Protein AF-V6KEU8-F1 (afdb_monomer_lite)

Radius of gyration: 18.29 Å; chains: 1; bounding box: 47×38×47 Å

Secondary structure (DSSP, 8-state):
--PPP-S-PPTT-EEPP--GGG-TTTS-TTEEEEEEE-SSEEEEEEEETT-TT--EEEEEEEGGGEEEEEE-TTSTTS--EEEEETTSEEEEE--S-TTTSHHHHHHHHS--EE--GGGS-HHHHHHHHHHHHH-TTB-TTSPPEEEE-TTS-EEEE--BSPPPBTTTB----EEEE-TTSSBPPP-GGG-

Foldseek 3Di:
DDFDPPPDDDPPAAEDTAHPCLPPVPNDPQKDWDWDDDLFKIWIWMDRHPDPPPIDGRDMDTLQQWPFKDQPCPPPLSAKIWTAGPVRHIYIDGDPHNPQCSVVCLCNGDNWAWQDPVNDDPLQNVLLVVVVVVPPQFDPVDDWTWTQFPVRKIKTWTHGPDDADRVRGDDTDIAIAGNRRHHDDDDPRRD

Structure (mmCIF, N/CA/C/O backbone):
data_AF-V6KEU8-F1
#
_entry.id   AF-V6KEU8-F1
#
loop_
_atom_site.group_PDB
_atom_site.id
_atom_site.type_symbol
_atom_site.label_atom_id
_atom_site.label_alt_id
_atom_site.label_comp_id
_atom_site.label_asym_id
_atom_site.label_entity_id
_atom_site.label_seq_id
_atom_site.pdbx_PDB_ins_code
_atom_site.Cartn_x
_atom_site.Cartn_y
_atom_site.Cartn_z
_atom_site.occupancy
_atom_site.B_iso_or_equiv
_atom_site.auth_seq_id
_atom_site.auth_comp_id
_atom_site.auth_asym_id
_atom_site.auth_atom_id
_atom_site.pdbx_PDB_model_num
ATOM 1 N N . MET A 1 1 ? 18.886 -9.332 -21.322 1.00 43.66 1 MET A N 1
ATOM 2 C CA . MET A 1 1 ? 18.554 -10.041 -20.071 1.00 43.66 1 MET A CA 1
ATOM 3 C C . MET A 1 1 ? 19.690 -9.737 -19.110 1.00 43.66 1 MET A C 1
ATOM 5 O O . MET A 1 1 ? 20.733 -10.368 -19.185 1.00 43.66 1 MET A O 1
ATOM 9 N N . THR A 1 2 ? 19.557 -8.661 -18.344 1.00 41.16 2 THR A N 1
ATOM 10 C CA . THR A 1 2 ? 20.616 -8.158 -17.456 1.00 41.16 2 THR A CA 1
ATOM 11 C C . THR A 1 2 ? 19.923 -7.621 -16.216 1.00 41.16 2 THR A C 1
ATOM 13 O O . THR A 1 2 ? 19.707 -6.423 -16.057 1.00 41.16 2 THR A O 1
ATOM 16 N N . ASP A 1 3 ? 19.470 -8.558 -15.392 1.00 45.12 3 ASP A N 1
ATOM 17 C CA . ASP A 1 3 ? 18.874 -8.263 -14.098 1.00 45.12 3 ASP A CA 1
ATOM 18 C C . ASP A 1 3 ? 19.944 -7.776 -13.115 1.00 45.12 3 ASP A C 1
ATOM 20 O O . ASP A 1 3 ? 21.137 -8.062 -13.255 1.00 45.12 3 ASP A O 1
ATOM 24 N N . PHE A 1 4 ? 19.504 -7.002 -12.125 1.00 42.28 4 PHE A N 1
ATOM 25 C CA . PHE A 1 4 ? 20.348 -6.372 -11.116 1.00 42.28 4 PHE A CA 1
ATOM 26 C C . PHE A 1 4 ? 21.233 -7.409 -10.395 1.00 42.28 4 PHE A C 1
ATOM 28 O O . PHE A 1 4 ? 20.683 -8.328 -9.783 1.00 42.28 4 PHE A O 1
ATOM 35 N N . PRO A 1 5 ? 22.576 -7.301 -10.398 1.00 43.56 5 PRO A N 1
ATOM 36 C CA . PRO A 1 5 ? 23.389 -8.173 -9.569 1.00 43.56 5 PRO A CA 1
ATOM 37 C C . PRO A 1 5 ? 23.122 -7.822 -8.106 1.00 43.56 5 PRO A C 1
ATOM 39 O O . PRO A 1 5 ? 23.369 -6.702 -7.653 1.00 43.56 5 PRO A O 1
ATOM 42 N N . VAL A 1 6 ? 22.606 -8.789 -7.352 1.00 49.50 6 VAL A N 1
ATOM 43 C CA . VAL A 1 6 ? 22.598 -8.719 -5.894 1.00 49.50 6 VAL A CA 1
ATOM 44 C C . VAL A 1 6 ? 24.060 -8.634 -5.460 1.00 49.50 6 VAL A C 1
ATOM 46 O O . VAL A 1 6 ? 24.779 -9.625 -5.508 1.00 49.50 6 VAL A O 1
ATOM 49 N N . LEU A 1 7 ? 24.514 -7.450 -5.047 1.00 47.31 7 LEU A N 1
ATOM 50 C CA . LEU A 1 7 ? 25.928 -7.241 -4.720 1.00 47.31 7 LEU A CA 1
ATOM 51 C C . LEU A 1 7 ? 26.383 -7.962 -3.441 1.00 47.31 7 LEU A C 1
ATOM 53 O O . LEU A 1 7 ? 27.580 -8.134 -3.256 1.00 47.31 7 LEU A O 1
ATOM 57 N N . TRP A 1 8 ? 25.467 -8.426 -2.583 1.00 51.06 8 TRP A N 1
ATOM 58 C CA . TRP A 1 8 ? 25.786 -9.400 -1.532 1.00 51.06 8 TRP A CA 1
ATOM 59 C C . TRP A 1 8 ? 24.504 -9.967 -0.907 1.00 51.06 8 TRP A C 1
ATOM 61 O O . TRP A 1 8 ? 23.752 -9.243 -0.249 1.00 51.06 8 TRP A O 1
ATOM 71 N N . ALA A 1 9 ? 24.252 -11.266 -1.077 1.00 56.56 9 ALA A N 1
ATOM 72 C CA . ALA A 1 9 ? 23.367 -11.999 -0.176 1.00 56.56 9 ALA A CA 1
ATOM 73 C C . ALA A 1 9 ? 24.196 -12.471 1.025 1.00 56.56 9 ALA A C 1
ATOM 75 O O . ALA A 1 9 ? 25.325 -12.930 0.853 1.00 56.56 9 ALA A O 1
ATOM 76 N N . ALA A 1 10 ? 23.673 -12.349 2.247 1.00 57.53 10 ALA A N 1
ATOM 77 C CA . ALA A 1 10 ? 24.322 -12.987 3.391 1.00 57.53 10 ALA A CA 1
ATOM 78 C C . ALA A 1 10 ? 24.378 -14.508 3.155 1.00 57.53 10 ALA A C 1
ATOM 80 O O . ALA A 1 10 ? 23.483 -15.057 2.504 1.00 57.53 10 ALA A O 1
ATOM 81 N N . SER A 1 11 ? 25.413 -15.178 3.672 1.00 63.16 11 SER A N 1
ATOM 82 C CA . SER A 1 11 ? 25.559 -16.634 3.530 1.00 63.16 11 SER A CA 1
ATOM 83 C C . SER A 1 11 ? 24.279 -17.353 3.974 1.00 63.16 11 SER A C 1
ATOM 85 O O . SER A 1 11 ? 23.719 -17.026 5.019 1.00 63.16 11 SER A O 1
ATOM 87 N N . GLY A 1 12 ? 23.792 -18.289 3.154 1.00 66.62 12 GLY A N 1
ATOM 88 C CA . GLY A 1 12 ? 22.547 -19.024 3.405 1.00 66.62 12 GLY A CA 1
ATOM 89 C C . GLY A 1 12 ? 21.250 -18.257 3.112 1.00 66.62 12 GLY A C 1
ATOM 90 O O . GLY A 1 12 ? 20.179 -18.762 3.432 1.00 66.62 12 GLY A O 1
ATOM 91 N N . THR A 1 13 ? 21.307 -17.065 2.506 1.00 71.00 13 THR A N 1
ATOM 92 C CA . THR A 1 13 ? 20.105 -16.309 2.105 1.00 71.00 13 THR A CA 1
ATOM 93 C C . THR A 1 13 ? 19.951 -16.243 0.587 1.00 71.00 13 THR A C 1
ATOM 95 O O . THR A 1 13 ? 20.940 -16.152 -0.138 1.00 71.00 13 THR A O 1
ATOM 98 N N . LEU A 1 14 ? 18.705 -16.257 0.103 1.00 81.31 14 LEU A N 1
ATOM 99 C CA . LEU A 1 14 ? 18.384 -16.126 -1.318 1.00 81.31 14 LEU A CA 1
ATOM 100 C C . LEU A 1 14 ? 17.918 -14.699 -1.611 1.00 81.31 14 LEU A C 1
ATOM 102 O O . LEU A 1 14 ? 16.867 -14.272 -1.141 1.00 81.31 14 LEU A O 1
ATOM 106 N N . ALA A 1 15 ? 18.686 -13.948 -2.388 1.00 80.56 15 ALA A N 1
ATOM 107 C CA . ALA A 1 15 ? 18.274 -12.621 -2.820 1.00 80.56 15 ALA A CA 1
ATOM 108 C C . ALA A 1 15 ? 17.648 -12.687 -4.218 1.00 80.56 15 ALA A C 1
ATOM 110 O O . ALA A 1 15 ? 18.242 -13.245 -5.14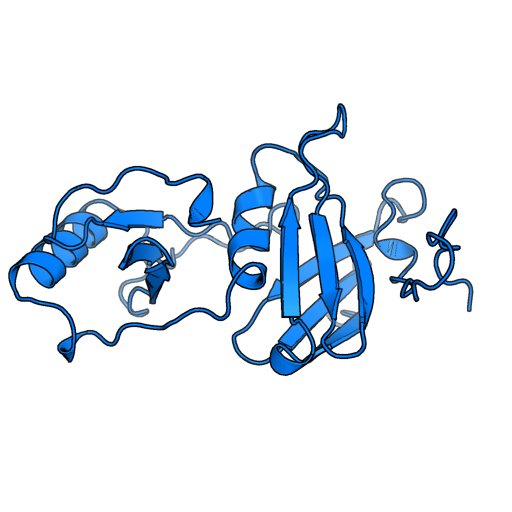0 1.00 80.56 15 ALA A O 1
ATOM 111 N N . ARG A 1 16 ? 16.455 -12.109 -4.375 1.00 83.38 16 ARG A N 1
ATOM 112 C CA . ARG A 1 16 ? 15.789 -11.961 -5.669 1.00 83.38 16 ARG A CA 1
ATOM 113 C C . ARG A 1 16 ? 16.315 -10.731 -6.389 1.00 83.38 16 ARG A C 1
ATOM 115 O O . ARG A 1 16 ? 16.491 -9.671 -5.782 1.00 83.38 16 ARG A O 1
ATOM 122 N N . THR A 1 17 ? 16.502 -10.869 -7.692 1.00 74.88 17 THR A N 1
ATOM 123 C CA . THR A 1 17 ? 16.741 -9.732 -8.570 1.00 74.88 17 THR A CA 1
ATOM 124 C C . THR A 1 17 ? 15.444 -8.954 -8.785 1.00 74.88 17 THR A C 1
ATOM 126 O O . THR A 1 17 ? 14.338 -9.497 -8.719 1.00 74.88 17 THR A O 1
ATOM 129 N N . LEU A 1 18 ? 15.586 -7.651 -9.004 1.00 83.62 18 LEU A N 1
ATOM 130 C CA . LEU A 1 18 ? 14.512 -6.774 -9.454 1.00 83.62 18 LEU A CA 1
ATOM 131 C C . LEU A 1 18 ? 14.884 -6.201 -10.831 1.00 83.62 18 LEU A C 1
ATOM 133 O O . LEU A 1 18 ? 16.072 -6.214 -11.182 1.00 83.62 18 LEU A O 1
ATOM 137 N N . PRO A 1 19 ? 13.906 -5.699 -11.609 1.00 85.88 19 PRO A N 1
ATOM 138 C CA . PRO A 1 19 ? 14.174 -5.097 -12.911 1.00 85.88 19 PRO A CA 1
ATOM 139 C C . PRO A 1 19 ? 15.185 -3.963 -12.791 1.00 85.88 19 PRO A C 1
ATOM 141 O O . PRO A 1 19 ? 15.043 -3.095 -11.934 1.00 85.88 19 PRO A O 1
ATOM 144 N N . TRP A 1 20 ? 16.196 -3.943 -13.656 1.00 84.25 20 TRP A N 1
ATOM 145 C CA . TRP A 1 20 ? 17.262 -2.939 -13.607 1.00 84.25 20 TRP A CA 1
ATOM 146 C C . TRP A 1 20 ? 16.747 -1.506 -13.814 1.00 84.25 20 TRP A C 1
ATOM 148 O O . TRP A 1 20 ? 17.396 -0.565 -13.369 1.00 84.25 20 TRP A O 1
ATOM 158 N N . GLN A 1 21 ? 15.582 -1.337 -14.447 1.00 86.44 21 GLN A N 1
ATOM 159 C CA . GLN A 1 21 ? 14.955 -0.041 -14.711 1.00 86.44 21 GLN A CA 1
ATOM 160 C C . GLN A 1 21 ? 14.567 0.720 -13.436 1.00 86.44 21 GLN A C 1
ATOM 162 O O . GLN A 1 21 ? 14.362 1.925 -13.502 1.00 86.44 21 GLN A O 1
ATOM 167 N N . ILE A 1 22 ? 14.466 0.055 -12.278 1.00 81.44 22 ILE A N 1
ATOM 168 C CA . ILE A 1 22 ? 14.168 0.746 -11.011 1.00 81.44 22 ILE A CA 1
ATOM 169 C C . ILE A 1 22 ? 15.390 1.459 -10.420 1.00 81.44 22 ILE A C 1
ATOM 171 O O . ILE A 1 22 ? 15.246 2.204 -9.454 1.00 81.44 22 ILE A O 1
ATOM 175 N N . ASP A 1 23 ? 16.593 1.189 -10.938 1.00 79.00 23 ASP A N 1
ATOM 176 C CA . ASP A 1 23 ? 17.824 1.850 -10.512 1.00 79.00 23 ASP A CA 1
ATOM 177 C C . ASP A 1 23 ? 17.895 3.247 -11.143 1.00 79.00 23 ASP A C 1
ATOM 179 O O . ASP A 1 23 ? 18.061 3.343 -12.364 1.00 79.00 23 ASP A O 1
ATOM 183 N N . PRO A 1 24 ? 17.835 4.336 -10.351 1.00 73.06 24 PRO A N 1
ATOM 184 C CA . PRO A 1 24 ? 17.884 5.694 -10.888 1.00 73.06 24 PRO A CA 1
ATOM 185 C C . PRO A 1 24 ? 19.155 5.992 -11.691 1.00 73.06 24 PRO A C 1
ATOM 187 O O . PRO A 1 24 ? 19.137 6.873 -12.539 1.00 73.06 24 PRO A O 1
ATOM 190 N N . SER A 1 25 ? 20.257 5.273 -11.444 1.00 77.44 25 SER A N 1
ATOM 191 C CA . SER A 1 25 ? 21.510 5.451 -12.189 1.00 77.44 25 SER A CA 1
ATOM 192 C C . SER A 1 25 ? 21.516 4.769 -13.561 1.00 77.44 25 SER A C 1
ATOM 194 O O . SER A 1 25 ? 22.412 5.021 -14.366 1.00 77.44 25 SER A O 1
ATOM 196 N N . ARG A 1 26 ? 20.537 3.896 -13.830 1.00 79.62 26 ARG A N 1
ATOM 197 C CA . ARG A 1 26 ? 20.412 3.130 -15.081 1.00 79.62 26 ARG A CA 1
ATOM 198 C C . ARG A 1 26 ? 19.125 3.429 -15.838 1.00 79.62 26 ARG A C 1
ATOM 200 O O . ARG A 1 26 ? 19.068 3.151 -17.031 1.00 79.62 26 ARG A O 1
ATOM 207 N N . CYS A 1 27 ? 18.102 3.942 -15.159 1.00 80.69 27 CYS A N 1
ATOM 208 C CA . CYS A 1 27 ? 16.834 4.314 -15.767 1.00 80.69 27 CYS A CA 1
ATOM 209 C C . CYS A 1 27 ? 17.059 5.414 -16.823 1.00 80.69 27 CYS A C 1
ATOM 211 O O . CYS A 1 27 ? 17.637 6.449 -16.485 1.00 80.69 27 CYS A O 1
ATOM 213 N N . PRO A 1 28 ? 16.638 5.214 -18.087 1.00 82.75 28 PRO A N 1
ATOM 214 C CA . PRO A 1 28 ? 16.701 6.262 -19.105 1.00 82.75 28 PRO A CA 1
ATOM 215 C C . PRO A 1 28 ? 15.927 7.516 -18.679 1.00 82.75 28 PRO A C 1
ATOM 217 O O . PRO A 1 28 ? 14.926 7.406 -17.974 1.00 82.75 28 PRO A O 1
ATOM 220 N N . GLU A 1 29 ? 16.351 8.697 -19.142 1.00 80.56 29 GLU A N 1
ATOM 221 C CA . GLU A 1 29 ? 15.713 9.978 -18.782 1.00 80.56 29 GLU A CA 1
ATOM 222 C C . GLU A 1 29 ? 14.225 10.042 -19.159 1.00 80.56 29 GLU A C 1
ATOM 224 O O . GLU A 1 29 ? 13.434 10.636 -18.436 1.00 80.56 29 GLU A O 1
ATOM 229 N N . ASN A 1 30 ? 13.840 9.401 -20.265 1.00 82.06 30 ASN A N 1
ATOM 230 C CA . ASN A 1 30 ? 12.466 9.319 -20.764 1.00 82.06 30 ASN A CA 1
ATOM 231 C C . ASN A 1 30 ? 11.754 8.030 -20.322 1.00 82.06 30 ASN A C 1
ATOM 233 O O . ASN A 1 30 ? 10.931 7.478 -21.053 1.00 82.06 30 ASN A O 1
ATOM 237 N N . TYR A 1 31 ? 12.125 7.481 -19.170 1.00 83.19 31 TYR A N 1
ATOM 238 C CA . TYR A 1 31 ? 11.534 6.264 -18.641 1.00 83.19 31 TYR A CA 1
ATOM 239 C C . TYR A 1 31 ? 11.223 6.446 -17.164 1.00 83.19 31 TYR A C 1
ATOM 241 O O . TYR A 1 31 ? 12.055 6.905 -16.383 1.00 83.19 31 TYR A O 1
ATOM 249 N N . ARG A 1 32 ? 10.029 6.030 -16.757 1.00 81.50 32 ARG A N 1
ATOM 250 C CA . ARG A 1 32 ? 9.612 6.041 -15.353 1.00 81.50 32 ARG A CA 1
ATOM 251 C C . ARG A 1 32 ? 9.119 4.668 -14.939 1.00 81.50 32 ARG A C 1
ATOM 253 O O . ARG A 1 32 ? 8.565 3.922 -15.741 1.00 81.50 32 ARG A O 1
ATOM 260 N N . THR A 1 33 ? 9.274 4.341 -13.662 1.00 83.44 33 THR A N 1
ATOM 261 C CA . THR A 1 33 ? 8.738 3.103 -13.084 1.00 83.44 33 THR A CA 1
ATOM 262 C C . THR A 1 33 ? 7.779 3.409 -11.949 1.00 83.44 33 THR A C 1
ATOM 264 O O . THR A 1 33 ? 8.109 4.225 -11.088 1.00 83.44 33 THR A O 1
ATOM 267 N N . HIS A 1 34 ? 6.640 2.720 -11.883 1.00 82.19 34 HIS A N 1
ATOM 268 C CA . HIS A 1 34 ? 5.742 2.766 -10.723 1.00 82.19 34 HIS A CA 1
ATOM 269 C C . HIS A 1 34 ? 5.706 1.427 -10.012 1.00 82.19 34 HIS A C 1
ATOM 271 O O . HIS A 1 34 ? 5.838 0.372 -10.626 1.00 82.19 34 HIS A O 1
ATOM 277 N N . ILE A 1 35 ? 5.460 1.484 -8.705 1.00 83.44 35 ILE A N 1
ATOM 278 C CA . ILE A 1 35 ? 5.054 0.326 -7.919 1.00 83.44 35 ILE A CA 1
ATOM 279 C C . ILE A 1 35 ? 3.564 0.446 -7.605 1.00 83.44 35 ILE A C 1
ATOM 281 O O . ILE A 1 35 ? 3.103 1.450 -7.064 1.00 83.44 35 ILE A O 1
ATOM 285 N N . ILE A 1 36 ? 2.809 -0.591 -7.948 1.00 84.75 36 ILE A N 1
ATOM 286 C CA . ILE A 1 36 ? 1.376 -0.700 -7.701 1.00 84.75 36 ILE A CA 1
ATOM 287 C C . ILE A 1 36 ? 1.177 -1.824 -6.695 1.00 84.75 36 ILE A C 1
ATOM 289 O O . ILE A 1 36 ? 1.579 -2.965 -6.926 1.00 84.75 36 ILE A O 1
ATOM 293 N N . ILE A 1 37 ? 0.555 -1.498 -5.566 1.00 84.25 37 ILE A N 1
ATOM 294 C CA . ILE A 1 37 ? 0.300 -2.442 -4.481 1.00 84.25 37 ILE A CA 1
ATOM 295 C C . ILE A 1 37 ? -1.204 -2.622 -4.350 1.00 84.25 37 ILE A C 1
ATOM 297 O O . ILE A 1 37 ? -1.943 -1.657 -4.172 1.00 84.25 37 ILE A O 1
ATOM 301 N N . THR A 1 38 ? -1.639 -3.873 -4.423 1.00 83.19 38 THR A N 1
ATOM 302 C CA . THR A 1 38 ? -3.035 -4.278 -4.244 1.00 83.19 38 THR A CA 1
ATOM 303 C C . THR A 1 38 ? -3.137 -5.321 -3.134 1.00 83.19 38 THR A C 1
ATOM 305 O O . THR A 1 38 ? -2.130 -5.831 -2.637 1.00 83.19 38 THR A O 1
ATOM 308 N N . ASP A 1 39 ? -4.363 -5.673 -2.766 1.00 78.19 39 ASP A N 1
ATOM 309 C CA . ASP A 1 39 ? -4.673 -6.804 -1.890 1.00 78.19 39 ASP A CA 1
ATOM 310 C C . ASP A 1 39 ? -4.224 -8.156 -2.479 1.00 78.19 39 ASP A C 1
ATOM 312 O O . ASP A 1 39 ? -3.961 -9.097 -1.732 1.00 78.19 39 ASP A O 1
ATOM 316 N N . ARG A 1 40 ? -4.088 -8.256 -3.809 1.00 85.06 40 ARG A N 1
ATOM 317 C CA . ARG A 1 40 ? -3.762 -9.512 -4.510 1.00 85.06 40 ARG A CA 1
ATOM 318 C C . ARG A 1 40 ? -2.313 -9.639 -4.942 1.00 85.06 40 ARG A C 1
ATOM 320 O O . ARG A 1 40 ? -1.786 -10.749 -4.966 1.00 85.06 40 ARG A O 1
ATOM 327 N N . ARG A 1 41 ? -1.674 -8.534 -5.321 1.00 89.56 41 ARG A N 1
ATOM 328 C CA . ARG A 1 41 ? -0.336 -8.528 -5.930 1.00 89.56 41 ARG A CA 1
ATOM 329 C C . ARG A 1 41 ? 0.384 -7.193 -5.811 1.00 89.56 41 ARG A C 1
ATOM 331 O O . ARG A 1 41 ? -0.240 -6.145 -5.627 1.00 89.56 41 ARG A O 1
ATOM 338 N N . VAL A 1 42 ? 1.697 -7.261 -5.980 1.00 88.94 42 VAL A N 1
ATOM 339 C CA . VAL A 1 42 ? 2.595 -6.125 -6.176 1.00 88.94 42 VAL A CA 1
ATOM 340 C C . VAL A 1 42 ? 3.111 -6.180 -7.600 1.00 88.94 42 VAL A C 1
ATOM 342 O O . VAL A 1 42 ? 3.605 -7.220 -8.029 1.00 88.94 42 VAL A O 1
ATOM 345 N N . VAL A 1 43 ? 2.992 -5.068 -8.315 1.00 89.81 43 VAL A N 1
ATOM 346 C CA . VAL A 1 43 ? 3.406 -4.947 -9.713 1.00 89.81 43 VAL A CA 1
ATOM 347 C C . VAL A 1 43 ? 4.358 -3.768 -9.834 1.00 89.81 43 VAL A C 1
ATOM 349 O O . VAL A 1 43 ? 4.071 -2.691 -9.316 1.00 89.81 43 VAL A O 1
ATOM 352 N N . ILE A 1 44 ? 5.481 -3.968 -10.515 1.00 88.38 44 ILE A N 1
ATOM 353 C CA . ILE A 1 44 ? 6.348 -2.885 -10.970 1.00 88.38 44 ILE A CA 1
ATOM 354 C C . ILE A 1 44 ? 6.088 -2.708 -12.459 1.00 88.38 44 ILE A C 1
ATOM 356 O O . ILE A 1 44 ? 6.295 -3.639 -13.243 1.00 88.38 44 ILE A O 1
ATOM 360 N N . THR A 1 45 ? 5.629 -1.522 -12.837 1.00 88.19 45 THR A N 1
ATOM 361 C CA . THR A 1 45 ? 5.397 -1.152 -14.232 1.00 88.19 45 THR A CA 1
ATOM 362 C C . THR A 1 45 ? 6.434 -0.145 -14.689 1.00 88.19 45 THR A C 1
ATOM 364 O O . THR A 1 45 ? 6.888 0.688 -13.906 1.00 88.19 45 THR A O 1
ATOM 367 N N . GLY A 1 46 ? 6.811 -0.227 -15.957 1.00 88.44 46 GLY A N 1
ATOM 368 C CA . GLY A 1 46 ? 7.654 0.745 -16.627 1.00 88.44 46 GLY A CA 1
ATOM 369 C C . GLY A 1 46 ? 6.877 1.468 -17.716 1.00 88.44 46 GLY A C 1
ATOM 370 O O . GLY A 1 46 ? 6.125 0.838 -18.460 1.00 88.44 46 GLY A O 1
ATOM 371 N N . PHE A 1 47 ? 7.072 2.777 -17.793 1.00 84.00 47 PHE A N 1
ATOM 372 C CA . PHE A 1 47 ? 6.452 3.658 -18.767 1.00 84.00 47 PHE A CA 1
ATOM 373 C C . PHE A 1 47 ? 7.580 4.345 -19.538 1.00 84.00 47 PHE A C 1
ATOM 375 O O . PHE A 1 47 ? 8.282 5.178 -18.957 1.00 84.00 47 PHE A O 1
ATOM 382 N N . PRO A 1 48 ? 7.795 4.001 -20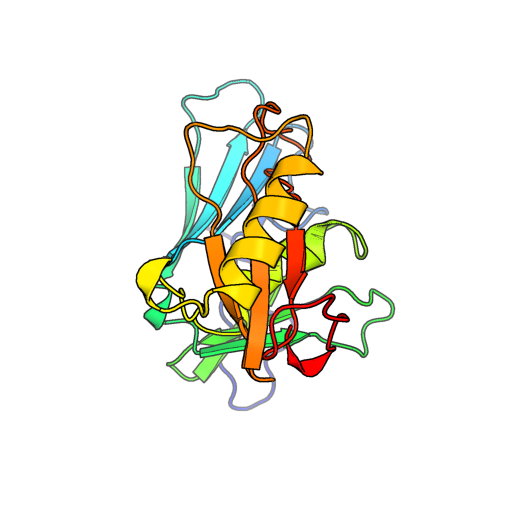.814 1.00 79.56 48 PRO A N 1
ATOM 383 C CA . PRO A 1 48 ? 8.537 4.881 -21.699 1.00 79.56 48 PRO A CA 1
ATOM 384 C C . PRO A 1 48 ? 7.676 6.130 -21.930 1.00 79.56 48 PRO A C 1
ATOM 386 O O . PRO A 1 48 ? 6.545 6.029 -22.412 1.00 79.56 48 PRO A O 1
ATOM 389 N N . ASP A 1 49 ? 8.171 7.300 -21.540 1.00 67.62 49 ASP A N 1
ATOM 390 C CA . ASP A 1 49 ? 7.508 8.559 -21.862 1.00 67.62 49 ASP A CA 1
ATOM 391 C C . ASP A 1 49 ? 7.435 8.690 -23.402 1.00 67.62 49 ASP A C 1
ATOM 393 O O . ASP A 1 49 ? 8.388 8.333 -24.095 1.00 67.62 49 ASP A O 1
ATOM 397 N N . ASP A 1 50 ? 6.267 9.126 -23.903 1.00 62.50 50 ASP A N 1
ATOM 398 C CA . ASP A 1 50 ? 5.814 9.259 -25.311 1.00 62.50 50 ASP A CA 1
ATOM 399 C C . ASP A 1 50 ? 4.859 8.179 -25.872 1.00 62.50 50 ASP A C 1
ATOM 401 O O . ASP A 1 50 ? 4.260 8.406 -26.925 1.00 62.50 50 ASP A O 1
ATOM 405 N N . ASP A 1 51 ? 4.604 7.056 -25.183 1.00 64.75 51 ASP A N 1
ATOM 406 C CA . ASP A 1 51 ? 3.574 6.090 -25.622 1.00 64.75 51 ASP A CA 1
ATOM 407 C C . ASP A 1 51 ? 2.872 5.384 -24.445 1.00 64.75 51 ASP A C 1
ATOM 409 O O . ASP A 1 51 ? 3.332 4.361 -23.938 1.00 64.75 51 ASP A O 1
ATOM 413 N N . LEU A 1 52 ? 1.710 5.912 -24.035 1.00 58.94 52 LEU A N 1
ATOM 414 C CA . LEU A 1 52 ? 0.862 5.343 -22.970 1.00 58.94 52 LEU A CA 1
ATOM 415 C C . LEU A 1 52 ? 0.310 3.941 -23.303 1.00 58.94 52 LEU A C 1
ATOM 417 O O . LEU A 1 52 ? -0.282 3.298 -22.442 1.00 58.94 52 LEU A O 1
ATOM 421 N N . LEU A 1 53 ? 0.456 3.462 -24.545 1.00 63.22 53 LEU A N 1
ATOM 422 C CA . LEU A 1 53 ? 0.071 2.104 -24.939 1.00 63.22 53 LEU A CA 1
ATOM 423 C C . LEU A 1 53 ? 1.203 1.087 -24.718 1.00 63.22 53 LEU A C 1
ATOM 425 O O . LEU A 1 53 ? 1.013 -0.100 -24.986 1.00 63.22 53 LEU A O 1
ATOM 429 N N . ARG A 1 54 ? 2.376 1.527 -24.238 1.00 64.94 54 ARG A N 1
ATOM 430 C CA . ARG A 1 54 ?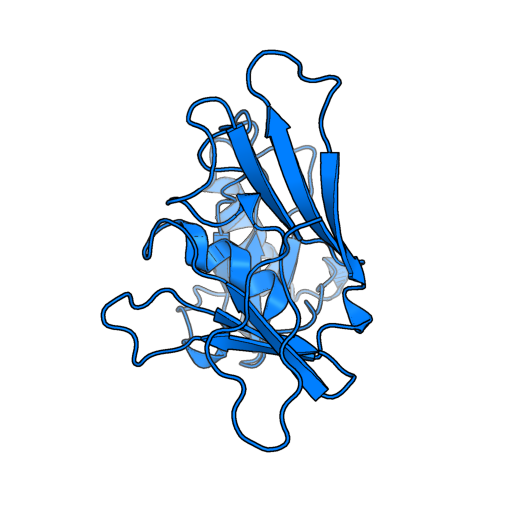 3.569 0.687 -24.021 1.00 64.94 54 ARG A CA 1
ATOM 431 C C . ARG A 1 54 ? 3.890 0.415 -22.557 1.00 64.94 54 ARG A C 1
ATOM 433 O O . ARG A 1 54 ? 5.009 -0.005 -22.254 1.00 64.94 54 ARG A O 1
ATOM 440 N N . ASP A 1 55 ? 2.928 0.610 -21.662 1.00 78.81 55 ASP A N 1
ATOM 441 C CA . ASP A 1 55 ? 3.067 0.235 -20.257 1.00 78.81 55 ASP A CA 1
ATOM 442 C C . ASP A 1 55 ? 3.476 -1.239 -20.152 1.00 78.81 55 ASP A C 1
ATOM 444 O O . ASP A 1 55 ? 2.777 -2.145 -20.613 1.00 78.81 55 ASP A O 1
ATOM 448 N N . GLN A 1 56 ? 4.632 -1.487 -19.541 1.00 86.06 56 GLN A N 1
ATOM 449 C CA . GLN A 1 56 ? 5.187 -2.826 -19.418 1.00 86.06 56 GLN A CA 1
ATOM 450 C C . GLN A 1 56 ? 5.162 -3.271 -17.962 1.00 86.06 56 GLN A C 1
ATOM 452 O O . GLN A 1 56 ? 5.696 -2.590 -17.089 1.00 86.06 56 GLN A O 1
ATOM 457 N N . VAL A 1 57 ? 4.618 -4.460 -17.697 1.00 89.56 57 VAL A N 1
ATOM 458 C CA . VAL A 1 57 ? 4.862 -5.150 -16.425 1.00 89.56 57 VAL A CA 1
ATOM 459 C C . VAL A 1 57 ? 6.303 -5.651 -16.429 1.00 89.56 57 VAL A C 1
ATOM 461 O O . VAL A 1 57 ? 6.657 -6.539 -17.201 1.00 89.56 57 VAL A O 1
ATOM 464 N N . LEU A 1 58 ? 7.138 -5.057 -15.581 1.00 89.62 58 LEU A N 1
ATOM 465 C CA . LEU A 1 58 ? 8.550 -5.412 -15.442 1.00 89.62 58 LEU A CA 1
ATOM 466 C C . LEU A 1 58 ? 8.755 -6.527 -14.421 1.00 89.62 58 LEU A C 1
ATOM 468 O O . LEU A 1 58 ? 9.662 -7.343 -14.556 1.00 89.62 58 LEU A O 1
ATOM 472 N N . TRP A 1 59 ? 7.925 -6.540 -13.380 1.00 90.50 59 TRP A N 1
ATOM 473 C CA . TRP A 1 59 ? 7.981 -7.523 -12.308 1.00 90.50 59 TRP A CA 1
ATOM 474 C C . TRP A 1 59 ? 6.641 -7.614 -11.591 1.00 90.50 59 TRP A C 1
ATOM 476 O O . TRP A 1 59 ? 5.945 -6.611 -11.420 1.00 90.50 59 TRP A O 1
ATOM 486 N N . GLU A 1 60 ? 6.298 -8.813 -11.135 1.00 92.00 60 GLU A N 1
ATOM 487 C CA . GLU A 1 60 ? 5.080 -9.073 -10.382 1.00 92.00 60 GLU A CA 1
ATOM 488 C C . GLU A 1 60 ? 5.331 -10.144 -9.317 1.00 92.00 60 GLU A C 1
ATOM 490 O O . GLU A 1 60 ? 6.037 -11.126 -9.553 1.00 92.00 60 GLU A O 1
ATOM 495 N N . ALA A 1 61 ? 4.718 -9.966 -8.148 1.00 90.25 61 ALA A N 1
ATOM 496 C CA . ALA A 1 61 ? 4.591 -11.009 -7.140 1.00 90.25 61 ALA A CA 1
ATOM 497 C C . ALA A 1 61 ? 3.188 -10.999 -6.531 1.00 90.25 61 ALA A C 1
ATOM 499 O O . ALA A 1 61 ? 2.607 -9.939 -6.277 1.00 90.25 61 ALA A O 1
ATOM 500 N N . GLY A 1 62 ? 2.660 -12.185 -6.235 1.00 90.75 62 GLY A N 1
ATOM 501 C CA . GLY A 1 62 ? 1.425 -12.321 -5.472 1.00 90.75 62 GLY A CA 1
ATOM 502 C C . GLY A 1 62 ? 1.599 -11.757 -4.062 1.00 90.75 62 GLY A C 1
ATOM 503 O O . GLY A 1 62 ? 2.641 -11.934 -3.430 1.00 90.75 62 GLY A O 1
ATOM 504 N N . ARG A 1 63 ? 0.567 -11.101 -3.524 1.00 87.12 63 ARG A N 1
ATOM 505 C CA . ARG A 1 63 ? 0.602 -10.516 -2.174 1.00 87.12 63 ARG A CA 1
ATOM 506 C C . ARG A 1 63 ? 0.834 -11.585 -1.109 1.00 87.12 63 ARG A C 1
ATOM 508 O O . ARG A 1 63 ? 1.496 -11.298 -0.115 1.00 87.12 63 ARG A O 1
ATOM 515 N N . SER A 1 64 ? 0.334 -12.799 -1.347 1.00 87.44 64 SER A N 1
ATOM 516 C CA . SER A 1 64 ? 0.527 -13.980 -0.501 1.00 87.44 64 SER A CA 1
ATOM 517 C C . SER A 1 64 ? 1.963 -14.508 -0.496 1.00 87.44 64 SER A C 1
ATOM 519 O O . SER A 1 64 ? 2.327 -15.224 0.426 1.00 87.44 64 SER A O 1
ATOM 521 N N . GLN A 1 65 ? 2.783 -14.154 -1.490 1.00 89.94 65 GLN A N 1
ATOM 522 C CA . GLN A 1 65 ? 4.199 -14.527 -1.543 1.00 89.94 65 GLN A CA 1
ATOM 523 C C . GLN A 1 65 ? 5.080 -13.586 -0.713 1.00 89.94 65 GLN A C 1
ATOM 525 O O . GLN A 1 65 ? 6.250 -13.889 -0.504 1.00 89.94 65 GLN A O 1
ATOM 530 N N . ILE A 1 66 ? 4.550 -12.446 -0.255 1.00 87.88 66 ILE A N 1
ATOM 531 C CA . ILE A 1 66 ? 5.272 -11.465 0.562 1.00 87.88 66 ILE A CA 1
ATOM 532 C C . ILE A 1 66 ? 4.940 -11.717 2.031 1.00 87.88 66 ILE A C 1
ATOM 534 O O . ILE A 1 66 ? 3.807 -11.493 2.463 1.00 87.88 66 ILE A O 1
ATOM 538 N N . ALA A 1 67 ? 5.943 -12.143 2.795 1.00 85.88 67 ALA A N 1
ATOM 539 C CA . ALA A 1 67 ? 5.816 -12.424 4.218 1.00 85.88 67 ALA A CA 1
ATOM 540 C C . ALA A 1 67 ? 5.742 -11.129 5.039 1.00 85.88 67 ALA A C 1
ATOM 542 O O . ALA A 1 67 ? 4.818 -10.942 5.828 1.00 85.88 67 ALA A O 1
ATOM 543 N N . CYS A 1 68 ? 6.697 -10.219 4.837 1.00 81.56 68 CYS A N 1
ATOM 544 C CA . CYS A 1 68 ? 6.732 -8.920 5.504 1.00 81.56 68 CYS A CA 1
ATOM 545 C C . CYS A 1 68 ? 7.668 -7.946 4.782 1.00 81.56 68 CYS A C 1
ATOM 547 O O . CYS A 1 68 ? 8.447 -8.327 3.902 1.00 81.56 68 CYS A O 1
ATOM 549 N N . VAL A 1 69 ? 7.609 -6.675 5.180 1.00 81.81 69 VAL A N 1
ATOM 550 C CA . VAL A 1 69 ? 8.564 -5.652 4.749 1.00 81.81 69 VAL A CA 1
ATOM 551 C C . VAL A 1 69 ? 9.212 -5.016 5.962 1.00 81.81 69 VAL A C 1
ATOM 553 O O . VAL A 1 69 ? 8.546 -4.486 6.841 1.00 81.81 69 VAL A O 1
ATOM 556 N N . GLU A 1 70 ? 10.534 -5.053 5.993 1.00 79.50 70 GLU A N 1
ATOM 557 C CA . GLU A 1 70 ? 11.338 -4.481 7.056 1.00 79.50 70 GLU A CA 1
ATOM 558 C C . GLU A 1 70 ? 11.886 -3.120 6.628 1.00 79.50 70 GLU A C 1
ATOM 560 O O . GLU A 1 70 ? 12.496 -2.975 5.565 1.00 79.50 70 GLU A O 1
ATOM 565 N N . ARG A 1 71 ? 11.714 -2.109 7.484 1.00 75.94 71 ARG A N 1
ATOM 566 C CA . ARG A 1 71 ? 12.367 -0.811 7.307 1.00 75.94 71 ARG A CA 1
ATOM 567 C C . ARG A 1 71 ? 13.819 -0.877 7.767 1.00 75.94 71 ARG A C 1
ATOM 569 O O . ARG A 1 71 ? 14.082 -1.020 8.960 1.00 75.94 71 ARG A O 1
ATOM 576 N N . MET A 1 72 ? 14.759 -0.643 6.857 1.00 73.38 72 MET A N 1
ATOM 577 C CA . MET A 1 72 ? 16.188 -0.659 7.172 1.00 73.38 72 MET A CA 1
ATOM 578 C C . MET A 1 72 ? 16.610 0.683 7.797 1.00 73.38 72 MET A C 1
ATOM 580 O O . MET A 1 72 ? 16.933 1.650 7.102 1.00 73.38 72 MET A O 1
ATOM 584 N N . ARG A 1 73 ? 16.601 0.749 9.136 1.00 62.97 73 ARG A N 1
ATOM 585 C CA . ARG A 1 73 ? 16.843 1.978 9.929 1.00 62.97 73 ARG A CA 1
ATOM 586 C C . ARG A 1 73 ? 18.295 2.486 9.905 1.00 62.97 73 ARG A C 1
ATOM 588 O O . ARG A 1 73 ? 18.531 3.624 10.293 1.00 62.97 73 ARG A O 1
ATOM 595 N N . TYR A 1 74 ? 19.243 1.667 9.446 1.00 53.66 74 TYR A N 1
ATOM 596 C CA . TYR A 1 74 ? 20.685 1.953 9.493 1.00 53.66 74 TYR A CA 1
ATOM 597 C C . TYR A 1 74 ? 21.259 2.595 8.226 1.00 53.66 74 TYR A C 1
ATOM 599 O O . TYR A 1 74 ? 22.420 2.996 8.224 1.00 53.66 74 TYR A O 1
ATOM 607 N N . SER A 1 75 ? 20.486 2.712 7.143 1.00 49.28 75 SER A N 1
ATOM 608 C CA . SER A 1 75 ? 20.971 3.453 5.977 1.00 49.28 75 SER A CA 1
ATOM 609 C C . SER A 1 75 ? 21.006 4.945 6.330 1.00 49.28 75 SER A C 1
ATOM 611 O O . SER A 1 75 ? 20.014 5.497 6.806 1.00 49.28 75 SER A O 1
ATOM 613 N N . SER A 1 76 ? 22.104 5.646 6.028 1.00 39.84 76 SER A N 1
ATOM 614 C CA . SER A 1 76 ? 22.158 7.126 6.003 1.00 39.84 76 SER A CA 1
ATOM 615 C C . SER A 1 76 ? 21.062 7.727 5.100 1.00 39.84 76 SER A C 1
ATOM 617 O O . SER A 1 76 ? 20.754 8.924 5.137 1.00 39.84 76 SER A O 1
ATOM 619 N N . VAL A 1 77 ? 20.412 6.865 4.312 1.00 42.34 77 VAL A N 1
ATOM 620 C CA . VAL A 1 77 ? 19.289 7.125 3.430 1.00 42.34 77 VAL A CA 1
ATOM 621 C C . VAL A 1 77 ? 17.912 6.940 4.100 1.00 42.34 77 VAL A C 1
ATOM 623 O O . VAL A 1 77 ? 16.933 7.379 3.526 1.00 42.34 77 VAL A O 1
ATOM 626 N N . GLY A 1 78 ? 17.775 6.377 5.307 1.00 45.97 78 GLY A N 1
ATOM 627 C CA . GLY A 1 78 ? 16.514 6.301 6.079 1.00 45.97 78 GLY A CA 1
ATOM 628 C C . GLY A 1 78 ? 15.276 5.737 5.349 1.00 45.97 78 GLY A C 1
ATOM 629 O O . GLY A 1 78 ? 14.149 5.891 5.841 1.00 45.97 78 GLY A O 1
ATOM 630 N N . GLY A 1 79 ? 15.475 5.137 4.173 1.00 57.69 79 GLY A N 1
ATOM 631 C CA . GLY A 1 79 ? 14.438 4.939 3.164 1.00 57.69 79 GLY A CA 1
ATOM 632 C C . GLY A 1 79 ? 14.404 3.541 2.566 1.00 57.69 79 GLY A C 1
ATOM 633 O O . GLY A 1 79 ? 13.406 3.208 1.950 1.00 57.69 79 GLY A O 1
ATOM 634 N N . GLU A 1 80 ? 15.423 2.705 2.763 1.00 73.94 80 GLU A N 1
ATOM 635 C CA . GLU A 1 80 ? 15.423 1.352 2.202 1.00 73.94 80 GLU A CA 1
ATOM 636 C C . GLU A 1 80 ? 14.449 0.417 2.931 1.00 73.94 80 GLU A C 1
ATOM 638 O O . GLU A 1 80 ? 14.333 0.421 4.162 1.00 73.94 80 GLU A O 1
ATOM 643 N N . ALA A 1 81 ? 13.784 -0.423 2.148 1.00 77.88 81 ALA A N 1
ATOM 644 C CA . ALA A 1 81 ? 12.943 -1.512 2.600 1.00 77.88 81 ALA A CA 1
ATOM 645 C C . ALA A 1 81 ? 13.527 -2.846 2.152 1.00 77.88 81 ALA A C 1
ATOM 647 O O . ALA A 1 81 ? 13.922 -3.004 0.996 1.00 77.88 81 ALA A O 1
ATOM 648 N N . LYS A 1 82 ? 13.529 -3.824 3.051 1.00 85.00 82 LYS A N 1
ATOM 649 C CA . LYS A 1 82 ? 13.787 -5.217 2.712 1.00 85.00 82 LYS A CA 1
ATOM 650 C C . LYS A 1 82 ? 12.453 -5.948 2.646 1.00 85.00 82 LYS A C 1
ATOM 652 O O . LYS A 1 82 ? 11.748 -6.037 3.646 1.00 85.00 82 LYS A O 1
ATOM 657 N N . VAL A 1 83 ? 12.097 -6.437 1.466 1.00 86.56 83 VAL A N 1
ATOM 658 C CA . VAL A 1 83 ? 10.905 -7.264 1.265 1.00 86.56 83 VAL A CA 1
ATOM 659 C C . VAL A 1 83 ? 11.312 -8.713 1.462 1.00 86.56 83 VAL A C 1
ATOM 661 O O . VAL A 1 83 ? 12.217 -9.189 0.778 1.00 86.56 83 VAL A O 1
ATOM 664 N N . HIS A 1 84 ? 10.661 -9.398 2.396 1.00 88.19 84 HIS A N 1
ATOM 665 C CA . HIS A 1 84 ? 10.872 -10.815 2.673 1.00 88.19 84 HIS A CA 1
ATOM 666 C C . HIS A 1 84 ? 9.738 -11.624 2.046 1.00 88.19 84 HIS A C 1
ATOM 668 O O . HIS A 1 84 ? 8.563 -11.282 2.198 1.00 88.19 84 HIS A O 1
ATOM 674 N N . PHE A 1 85 ? 10.085 -12.696 1.343 1.00 90.31 85 PHE A N 1
ATOM 675 C CA . PHE A 1 85 ? 9.137 -13.589 0.687 1.00 90.31 85 PHE A CA 1
ATOM 676 C C . PHE A 1 85 ? 8.911 -14.855 1.518 1.00 90.31 85 PHE A C 1
ATOM 678 O O . PHE A 1 85 ? 9.740 -15.245 2.339 1.00 90.31 85 PHE A O 1
ATOM 685 N N . THR A 1 86 ? 7.776 -15.516 1.303 1.00 90.56 86 THR A N 1
ATOM 686 C CA . THR A 1 86 ? 7.378 -16.726 2.044 1.00 90.56 86 THR A CA 1
ATOM 687 C C . THR A 1 86 ? 8.268 -17.937 1.772 1.00 90.56 86 THR A C 1
ATOM 689 O O . THR A 1 86 ? 8.273 -18.872 2.562 1.00 90.56 86 THR A O 1
ATOM 692 N N . ASP A 1 87 ? 9.025 -17.933 0.674 1.00 89.12 87 ASP A N 1
ATOM 693 C CA . ASP A 1 87 ? 10.029 -18.955 0.351 1.00 89.12 87 ASP A CA 1
ATOM 694 C C . ASP A 1 87 ? 11.401 -18.683 1.001 1.00 89.12 87 ASP A C 1
ATOM 696 O O . ASP A 1 87 ? 12.381 -19.356 0.692 1.00 89.12 87 ASP A O 1
ATOM 700 N N . GLY A 1 88 ? 11.490 -17.677 1.879 1.00 87.12 88 GLY A N 1
ATOM 701 C CA . GLY A 1 88 ? 12.718 -17.286 2.572 1.00 87.12 88 GLY A CA 1
ATOM 702 C C . GLY A 1 88 ? 13.652 -16.394 1.751 1.00 87.12 88 GLY A C 1
ATOM 703 O O . GLY A 1 88 ? 14.690 -15.963 2.258 1.00 87.12 88 GLY A O 1
ATOM 704 N N . SER A 1 89 ? 13.300 -16.084 0.502 1.00 89.69 89 SER A N 1
ATOM 705 C CA . SER A 1 89 ? 14.063 -15.133 -0.300 1.00 89.69 89 SER A CA 1
ATOM 706 C C . SER A 1 89 ? 13.733 -13.676 0.048 1.00 89.69 89 SER A C 1
ATOM 708 O O . SER A 1 89 ? 12.761 -13.388 0.749 1.00 89.69 89 SER A O 1
ATOM 710 N N . TRP A 1 90 ? 14.541 -12.724 -0.423 1.00 90.06 90 TRP A N 1
ATOM 711 C CA . TRP A 1 90 ? 14.325 -11.298 -0.159 1.00 90.06 90 TRP A CA 1
ATOM 712 C C . TRP A 1 90 ? 14.782 -10.392 -1.305 1.00 90.06 90 TRP A C 1
ATOM 714 O O . TRP A 1 90 ? 15.662 -10.757 -2.077 1.00 90.06 90 TRP A O 1
ATOM 724 N N . CYS A 1 91 ? 14.237 -9.178 -1.393 1.00 86.38 91 CYS A N 1
ATOM 725 C CA . CYS A 1 91 ? 14.789 -8.104 -2.229 1.00 86.38 91 CYS A CA 1
ATOM 726 C C . CYS A 1 91 ? 14.865 -6.780 -1.454 1.00 86.38 91 CYS A C 1
ATOM 728 O O . CYS A 1 91 ? 14.287 -6.641 -0.372 1.00 86.38 91 CYS A O 1
ATOM 730 N N . ARG A 1 92 ? 15.624 -5.813 -1.978 1.00 83.00 92 ARG A N 1
ATOM 731 C CA . ARG A 1 92 ? 15.708 -4.453 -1.430 1.00 83.00 92 ARG A CA 1
ATOM 732 C C . ARG A 1 92 ? 15.035 -3.469 -2.370 1.00 83.00 92 ARG A C 1
ATOM 734 O O . ARG A 1 92 ? 15.261 -3.514 -3.573 1.00 83.00 92 ARG A O 1
ATOM 741 N N . LEU A 1 93 ? 14.258 -2.563 -1.794 1.00 79.56 93 LEU A N 1
ATOM 742 C CA . LEU A 1 93 ? 13.631 -1.446 -2.483 1.00 79.56 93 LEU A CA 1
ATOM 743 C C . LEU A 1 93 ? 14.080 -0.143 -1.831 1.00 79.56 93 LEU A C 1
ATOM 745 O O . LEU A 1 93 ? 13.942 0.032 -0.620 1.00 79.56 93 LEU A O 1
ATOM 749 N N . ALA A 1 94 ? 14.593 0.777 -2.640 1.00 73.44 94 ALA A N 1
ATOM 750 C CA . ALA A 1 94 ? 14.916 2.130 -2.220 1.00 73.44 94 ALA A CA 1
ATOM 751 C C . ALA A 1 94 ? 13.937 3.098 -2.911 1.00 73.44 94 ALA A C 1
ATOM 753 O O . ALA A 1 94 ? 14.067 3.337 -4.109 1.00 73.44 94 ALA A O 1
ATOM 754 N N . PRO A 1 95 ? 12.933 3.644 -2.205 1.00 65.06 95 PRO A N 1
ATOM 755 C CA . PRO A 1 95 ? 12.105 4.700 -2.748 1.00 65.06 95 PRO A CA 1
ATOM 756 C C . PRO A 1 95 ? 12.958 5.955 -3.019 1.00 65.06 95 PRO A C 1
ATOM 758 O O . PRO A 1 95 ? 13.792 6.315 -2.183 1.00 65.06 95 PRO A O 1
ATOM 761 N N . PRO A 1 96 ? 12.703 6.687 -4.118 1.00 59.34 96 PRO A N 1
ATOM 762 C CA . PRO A 1 96 ? 13.534 7.819 -4.543 1.00 59.34 96 PRO A CA 1
ATOM 763 C C . PRO A 1 96 ? 13.511 9.028 -3.584 1.00 59.34 96 PRO A C 1
ATOM 765 O O . PRO A 1 96 ? 14.362 9.907 -3.667 1.00 59.34 96 PRO A O 1
ATOM 768 N N . ASN A 1 97 ? 12.571 9.089 -2.632 1.00 60.69 97 ASN A N 1
ATOM 769 C CA . ASN A 1 97 ? 12.476 10.156 -1.630 1.00 60.69 97 ASN A CA 1
ATOM 770 C C . ASN A 1 97 ? 12.028 9.614 -0.262 1.00 60.69 97 ASN A C 1
ATOM 772 O O . ASN A 1 97 ? 10.920 9.091 -0.101 1.00 60.69 97 ASN A O 1
ATOM 776 N N . LYS A 1 98 ? 12.879 9.840 0.748 1.00 52.50 98 LYS A N 1
ATOM 777 C CA . LYS A 1 98 ? 12.726 9.390 2.142 1.00 52.50 98 LYS A CA 1
ATOM 778 C C . LYS A 1 98 ? 11.425 9.841 2.816 1.00 52.50 98 LYS A C 1
ATOM 780 O O . LYS A 1 98 ? 10.952 9.164 3.725 1.00 52.50 98 LYS A O 1
ATOM 785 N N . ARG A 1 99 ? 10.881 11.007 2.439 1.00 52.97 99 ARG A N 1
ATOM 786 C CA . ARG A 1 99 ? 9.726 11.627 3.120 1.00 52.97 99 ARG A CA 1
ATOM 787 C C . ARG A 1 99 ? 8.389 11.348 2.438 1.00 52.97 99 ARG A C 1
ATOM 789 O O . ARG A 1 99 ? 7.378 11.304 3.128 1.00 52.97 99 ARG A O 1
ATOM 796 N N . GLN A 1 100 ? 8.376 11.173 1.118 1.00 56.94 100 GLN A N 1
ATOM 797 C CA . GLN A 1 100 ? 7.131 11.149 0.336 1.00 56.94 100 GLN A CA 1
ATOM 798 C C . GLN A 1 100 ? 6.652 9.738 -0.022 1.00 56.94 100 GLN A C 1
ATOM 800 O O . GLN A 1 100 ? 5.447 9.521 -0.081 1.00 56.94 100 GLN A O 1
ATOM 805 N N . TYR A 1 101 ? 7.556 8.766 -0.186 1.00 58.59 101 TYR A N 1
ATOM 806 C CA . TYR A 1 101 ? 7.191 7.450 -0.738 1.00 58.59 101 TYR A CA 1
ATOM 807 C C . TYR A 1 101 ? 7.215 6.297 0.267 1.00 58.59 101 TYR A C 1
ATOM 809 O O . TYR A 1 101 ? 6.695 5.223 -0.021 1.00 58.59 101 TYR A O 1
ATOM 817 N N . TRP A 1 102 ? 7.743 6.513 1.477 1.00 61.69 102 TRP A N 1
ATOM 818 C CA . TRP A 1 102 ? 7.604 5.531 2.557 1.00 61.69 102 TRP A CA 1
ATOM 819 C C . TRP A 1 102 ? 6.138 5.159 2.869 1.00 61.69 102 TRP A C 1
ATOM 821 O O . TRP A 1 102 ? 5.871 3.979 3.102 1.00 61.69 102 TRP A O 1
ATOM 831 N N . PRO A 1 103 ? 5.162 6.096 2.816 1.00 64.75 103 PRO A N 1
ATOM 832 C CA . PRO A 1 103 ? 3.748 5.761 2.956 1.00 64.75 103 PRO A CA 1
ATOM 833 C C . PRO A 1 103 ? 3.258 4.672 1.999 1.00 64.75 103 PRO A C 1
ATOM 835 O O . PRO A 1 103 ? 2.381 3.919 2.385 1.00 64.75 103 PRO A O 1
ATOM 838 N N . VAL A 1 104 ? 3.822 4.527 0.797 1.00 68.06 104 VAL A N 1
ATOM 839 C CA . VAL A 1 104 ? 3.391 3.485 -0.153 1.00 68.06 104 VAL A CA 1
ATOM 840 C C . VAL A 1 104 ? 3.791 2.089 0.340 1.00 68.06 104 VAL A C 1
ATOM 842 O O . VAL A 1 104 ? 3.023 1.136 0.231 1.00 68.06 104 VAL A O 1
ATOM 845 N N . LEU A 1 105 ? 4.959 1.954 0.970 1.00 72.50 105 LEU A N 1
ATOM 846 C CA . LEU A 1 105 ? 5.448 0.657 1.444 1.00 72.50 105 LEU A CA 1
ATOM 847 C C . LEU A 1 105 ? 4.698 0.139 2.682 1.00 72.50 105 LEU A C 1
ATOM 849 O O . LEU A 1 105 ? 4.720 -1.065 2.929 1.00 72.50 105 LEU A O 1
ATOM 853 N N . ARG A 1 106 ? 3.947 0.992 3.399 1.00 73.81 106 ARG A N 1
ATOM 854 C CA . ARG A 1 106 ? 3.088 0.585 4.538 1.00 73.81 106 ARG A CA 1
ATOM 855 C C . ARG A 1 106 ? 2.057 -0.487 4.169 1.00 73.81 106 ARG A C 1
ATOM 857 O O . ARG A 1 106 ? 1.613 -1.249 5.024 1.00 73.81 106 ARG A O 1
ATOM 864 N N . HIS A 1 107 ? 1.666 -0.540 2.894 1.00 75.75 107 HIS A N 1
ATOM 865 C CA . HIS A 1 107 ? 0.718 -1.524 2.369 1.00 75.75 107 HIS A CA 1
ATOM 866 C C . HIS A 1 107 ? 1.330 -2.929 2.239 1.00 75.75 107 HIS A C 1
ATOM 868 O O . HIS A 1 107 ? 0.609 -3.915 2.075 1.00 75.75 107 HIS A O 1
ATOM 874 N N . LEU A 1 108 ? 2.659 -3.036 2.320 1.00 75.69 108 LEU A N 1
ATOM 875 C CA . LEU A 1 108 ? 3.387 -4.298 2.208 1.00 75.69 108 LEU A CA 1
ATOM 876 C C . LEU A 1 108 ? 3.837 -4.862 3.549 1.00 75.69 108 LEU A C 1
ATOM 878 O O . LEU A 1 108 ? 4.039 -6.071 3.643 1.00 75.69 108 LEU A O 1
ATOM 882 N N . VAL A 1 109 ? 3.988 -4.022 4.575 1.00 72.06 109 VAL A N 1
ATOM 883 C CA . VAL A 1 109 ? 4.573 -4.467 5.846 1.00 72.06 109 VAL A CA 1
ATOM 884 C C . VAL A 1 109 ? 3.695 -5.498 6.546 1.00 72.06 109 VAL A C 1
ATOM 886 O O . VAL A 1 109 ? 4.197 -6.523 7.003 1.00 72.06 109 VAL A O 1
ATOM 889 N N . HIS A 1 110 ? 2.381 -5.282 6.529 1.00 67.94 110 HIS A N 1
ATOM 890 C CA . HIS A 1 110 ? 1.397 -6.220 7.054 1.00 67.94 110 HIS A CA 1
ATOM 891 C C . HIS A 1 110 ? 0.323 -6.496 6.003 1.00 67.94 110 HIS A C 1
ATOM 893 O O . HIS A 1 110 ? -0.018 -5.590 5.231 1.00 67.94 110 HIS A O 1
ATOM 899 N N . PRO A 1 111 ? -0.222 -7.724 5.935 1.00 70.00 111 PRO A N 1
ATOM 900 C CA . PRO A 1 111 ? -1.474 -7.954 5.229 1.00 70.00 111 PRO A CA 1
ATOM 901 C C . PRO A 1 111 ? -2.522 -6.974 5.779 1.00 70.00 111 PRO A C 1
ATOM 903 O O . PRO A 1 111 ? -2.717 -6.937 6.996 1.00 70.00 111 PRO A O 1
ATOM 906 N N . PRO A 1 112 ? -3.141 -6.122 4.945 1.00 74.69 112 PRO A N 1
ATOM 907 C CA . PRO A 1 112 ? -4.115 -5.163 5.440 1.00 74.69 112 PRO A CA 1
ATOM 908 C C . PRO A 1 112 ? -5.343 -5.909 5.972 1.00 74.69 112 PRO A C 1
ATOM 910 O O . PRO A 1 112 ? -6.040 -6.583 5.216 1.00 74.69 112 PRO A O 1
ATOM 913 N N . GLU A 1 113 ? -5.630 -5.775 7.267 1.00 87.06 113 GLU A N 1
ATOM 914 C CA . GLU A 1 113 ? -6.913 -6.194 7.830 1.00 87.06 113 GLU A CA 1
ATOM 915 C C . GLU A 1 113 ? -7.943 -5.103 7.526 1.00 87.06 113 GLU A C 1
ATOM 917 O O . GLU A 1 113 ? -8.059 -4.110 8.250 1.00 87.06 113 GLU A O 1
ATOM 922 N N . LEU A 1 114 ? -8.649 -5.258 6.405 1.00 89.75 114 LEU A N 1
ATOM 923 C CA . LEU A 1 114 ? -9.727 -4.354 6.021 1.00 89.75 114 LEU A CA 1
ATOM 924 C C . LEU A 1 114 ? -10.882 -4.469 7.017 1.00 89.75 114 LEU A C 1
ATOM 926 O O . LEU A 1 114 ? -11.369 -5.562 7.301 1.00 89.75 114 LEU A O 1
ATOM 930 N N . VAL A 1 115 ? -11.332 -3.325 7.524 1.00 94.12 115 VAL A N 1
ATOM 931 C CA . VAL A 1 115 ? -12.421 -3.242 8.496 1.00 94.12 115 VAL A CA 1
ATOM 932 C C . VAL A 1 115 ? -13.659 -2.725 7.776 1.00 94.12 115 VAL A C 1
ATOM 934 O O . VAL A 1 115 ? -13.665 -1.564 7.352 1.00 94.12 115 VAL A O 1
ATOM 937 N N . PRO A 1 116 ? -14.702 -3.554 7.606 1.00 94.19 116 PRO A N 1
ATOM 938 C CA . PRO A 1 116 ? -15.919 -3.111 6.952 1.00 94.19 116 PRO A CA 1
ATOM 939 C C . PRO A 1 116 ? -16.663 -2.097 7.830 1.00 94.19 116 PRO A C 1
ATOM 941 O O . PRO A 1 116 ? -16.487 -2.027 9.049 1.00 94.19 116 PRO A O 1
ATOM 944 N N . TRP A 1 117 ? -17.490 -1.269 7.193 1.00 93.31 117 TRP A N 1
ATOM 945 C CA . TRP A 1 117 ? -18.168 -0.144 7.842 1.00 93.31 117 TRP A CA 1
ATOM 946 C C . TRP A 1 117 ? -19.071 -0.562 9.012 1.00 93.31 117 TRP A C 1
ATOM 948 O O . TRP A 1 117 ? -19.147 0.109 10.046 1.00 93.31 117 TRP A O 1
ATOM 958 N N . ASP A 1 118 ? -19.753 -1.689 8.854 1.00 94.62 118 ASP A N 1
ATOM 959 C CA . ASP A 1 118 ? -20.649 -2.279 9.842 1.00 94.62 118 ASP A CA 1
ATOM 960 C C . ASP A 1 118 ? -19.906 -2.818 11.076 1.00 94.62 118 ASP A C 1
ATOM 962 O O . ASP A 1 118 ? -20.453 -2.756 12.176 1.00 94.62 118 ASP A O 1
ATOM 966 N N . ALA A 1 119 ? -18.640 -3.218 10.937 1.00 96.12 119 ALA A N 1
ATOM 967 C CA . ALA A 1 119 ? -17.789 -3.635 12.052 1.00 96.12 119 ALA A CA 1
ATOM 968 C C . ALA A 1 119 ? -17.285 -2.468 12.924 1.00 96.12 119 ALA A C 1
ATOM 970 O O . ALA A 1 119 ? -16.780 -2.696 14.026 1.00 96.12 119 ALA A O 1
ATOM 971 N N . LEU A 1 120 ? -17.412 -1.218 12.462 1.00 97.00 120 LEU A N 1
ATOM 972 C CA . LEU A 1 120 ? -17.038 -0.043 13.249 1.00 97.00 120 LEU A CA 1
ATOM 973 C C . LEU A 1 120 ? -18.087 0.275 14.319 1.00 97.00 120 LEU A C 1
ATOM 975 O O . LEU A 1 120 ? -19.293 0.221 14.074 1.00 97.00 120 LEU A O 1
ATOM 979 N N . THR A 1 121 ? -17.630 0.697 15.498 1.00 97.69 121 THR A N 1
ATOM 980 C CA . THR A 1 121 ? -18.523 1.222 16.541 1.00 97.69 121 THR A CA 1
ATOM 981 C C . THR A 1 121 ? -19.136 2.560 16.108 1.00 97.69 121 THR A C 1
ATOM 983 O O . THR A 1 121 ? -18.539 3.275 15.297 1.00 97.69 121 THR A O 1
ATOM 986 N N . PRO A 1 122 ? -20.280 2.985 16.682 1.00 98.00 122 PRO A N 1
ATOM 987 C CA . PRO A 1 122 ? -20.883 4.280 16.352 1.00 98.00 122 PRO A CA 1
ATOM 988 C C . PRO A 1 122 ? -19.912 5.458 16.504 1.00 98.00 122 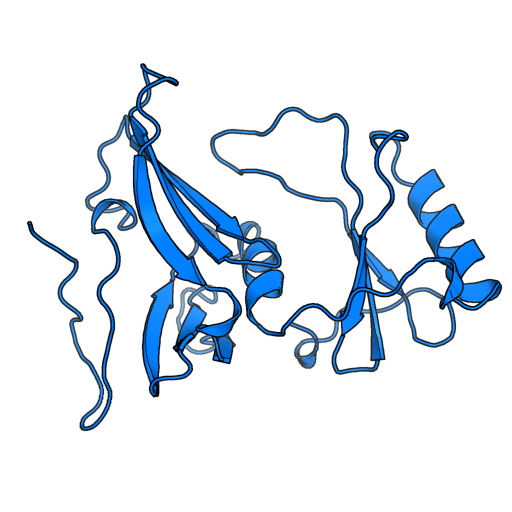PRO A C 1
ATOM 990 O O . PRO A 1 122 ? -19.872 6.357 15.669 1.00 98.00 122 PRO A O 1
ATOM 993 N N . ARG A 1 123 ? -19.062 5.418 17.536 1.00 97.69 123 ARG A N 1
ATOM 994 C CA . ARG A 1 123 ? -18.051 6.450 17.783 1.00 97.69 123 ARG A CA 1
ATOM 995 C C . ARG A 1 123 ? -16.938 6.450 16.732 1.00 97.69 123 ARG A C 1
ATOM 997 O O . ARG A 1 123 ? -16.493 7.515 16.319 1.00 97.69 123 ARG A O 1
ATOM 1004 N N . GLN A 1 124 ? -16.500 5.273 16.289 1.00 98.12 124 GLN A N 1
ATOM 1005 C CA . GLN A 1 124 ? -15.525 5.153 15.204 1.00 98.12 124 GLN A CA 1
ATOM 1006 C C . GLN A 1 124 ? -16.102 5.668 13.881 1.00 98.12 124 GLN A C 1
ATOM 1008 O O . GLN A 1 124 ? -15.436 6.442 13.202 1.00 98.12 124 GLN A O 1
ATOM 1013 N N . ARG A 1 125 ? -17.352 5.315 13.548 1.00 98.00 125 ARG A N 1
ATOM 1014 C CA . ARG A 1 125 ? -18.034 5.826 12.346 1.00 98.00 125 ARG A CA 1
ATOM 1015 C C . ARG A 1 125 ? -18.127 7.349 12.354 1.00 98.00 125 ARG A C 1
ATOM 1017 O O . ARG A 1 125 ? -17.706 7.974 11.388 1.00 98.00 125 ARG A O 1
ATOM 1024 N N . ALA A 1 126 ? -18.547 7.939 13.474 1.00 97.69 126 ALA A N 1
ATOM 1025 C CA . ALA A 1 126 ? -18.609 9.392 13.626 1.00 97.69 126 ALA A CA 1
ATOM 1026 C C . ALA A 1 126 ? -17.236 10.064 13.425 1.00 97.69 126 ALA A C 1
ATOM 1028 O O . ALA A 1 126 ? -17.141 11.125 12.809 1.00 97.69 126 ALA A O 1
ATOM 1029 N N . TYR A 1 127 ? -16.152 9.441 13.904 1.00 98.06 127 TYR A N 1
ATOM 1030 C CA . TYR A 1 127 ? -14.800 9.948 13.666 1.00 98.06 127 TYR A CA 1
ATOM 1031 C C . TYR A 1 127 ? -14.397 9.853 12.187 1.00 98.06 127 TYR A C 1
ATOM 1033 O O . TYR A 1 127 ? -13.838 10.810 11.649 1.00 98.06 127 TYR A O 1
ATOM 1041 N N . VAL A 1 128 ? -14.707 8.737 11.514 1.00 97.56 128 VAL A N 1
ATOM 1042 C CA . VAL A 1 128 ? -14.457 8.590 10.072 1.00 97.56 128 VAL A CA 1
ATOM 1043 C C . VAL A 1 128 ? -15.240 9.641 9.285 1.00 97.56 128 VAL A C 1
ATOM 1045 O O . VAL A 1 128 ? -14.645 10.339 8.476 1.00 97.56 128 VAL A O 1
ATOM 1048 N N . GLU A 1 129 ? -16.534 9.823 9.550 1.00 96.75 129 GLU A N 1
ATOM 1049 C CA . GLU A 1 129 ? -17.380 10.832 8.889 1.00 96.75 129 GLU A CA 1
ATOM 1050 C C . GLU A 1 129 ? -16.869 12.261 9.104 1.00 96.75 129 GLU A C 1
ATOM 1052 O O . GLU A 1 129 ? -16.811 13.062 8.164 1.00 96.75 129 GLU A O 1
ATOM 1057 N N . SER A 1 130 ? -16.443 12.571 10.330 1.00 96.88 130 SER A N 1
ATOM 1058 C CA . SER A 1 130 ? -15.811 13.846 10.667 1.00 96.88 130 SER A CA 1
ATOM 1059 C C . SER A 1 130 ? -14.534 14.067 9.851 1.00 96.88 130 SER A C 1
ATOM 1061 O O . SER A 1 130 ? -14.356 15.130 9.254 1.00 96.88 130 SER A O 1
ATOM 1063 N N . TYR A 1 131 ? -13.677 13.046 9.745 1.00 96.62 131 TYR A N 1
ATOM 1064 C CA . TYR A 1 131 ? -12.476 13.118 8.919 1.00 96.62 131 TYR A CA 1
ATOM 1065 C C . TYR A 1 131 ? -12.798 13.258 7.427 1.00 96.62 131 TYR A C 1
ATOM 1067 O O . TYR A 1 131 ? -12.219 14.120 6.768 1.00 96.62 131 TYR A O 1
ATOM 1075 N N . LEU A 1 132 ? -13.753 12.490 6.896 1.00 95.75 132 LEU A N 1
ATOM 1076 C CA . LEU A 1 132 ? -14.197 12.609 5.503 1.00 95.75 132 LEU A CA 1
ATOM 1077 C C . LEU A 1 132 ? -14.658 14.030 5.178 1.00 95.75 132 LEU A C 1
ATOM 1079 O O . LEU A 1 132 ? -14.316 14.564 4.130 1.00 95.75 132 LEU A O 1
ATOM 1083 N N . SER A 1 133 ? -15.395 14.659 6.090 1.00 95.38 133 SER A N 1
ATOM 1084 C CA . SER A 1 133 ? -15.875 16.034 5.922 1.00 95.38 133 SER A CA 1
ATOM 1085 C C . SER A 1 133 ? -14.742 17.069 5.943 1.00 95.38 133 SER A C 1
ATOM 1087 O O . SER A 1 133 ? -14.905 18.165 5.417 1.00 95.38 133 SER A O 1
ATOM 1089 N N . SER A 1 134 ? -13.585 16.726 6.523 1.00 95.19 134 SER A N 1
ATOM 1090 C CA . SER A 1 134 ? -12.395 17.590 6.550 1.00 95.19 134 SER A CA 1
ATOM 1091 C C . SER A 1 134 ? -11.539 17.524 5.277 1.00 95.19 134 SER A C 1
ATOM 1093 O O . SER A 1 134 ? -10.707 18.403 5.061 1.00 95.19 134 SER A O 1
ATOM 1095 N N . VAL A 1 135 ? -11.733 16.505 4.430 1.00 94.50 135 VAL A N 1
ATOM 1096 C CA . VAL A 1 135 ? -11.000 16.328 3.165 1.00 94.50 135 VAL A CA 1
ATOM 1097 C C . VAL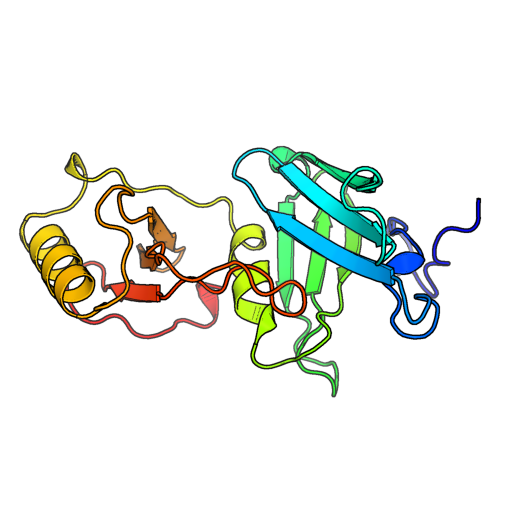 A 1 135 ? -11.838 16.900 2.020 1.00 94.50 135 VAL A C 1
ATOM 1099 O O . VAL A 1 135 ? -12.745 16.244 1.509 1.00 94.50 135 VAL A O 1
ATOM 1102 N N . SER A 1 136 ? -11.550 18.144 1.631 1.00 91.62 136 SER A N 1
ATOM 1103 C CA . SER A 1 136 ? -12.371 18.920 0.689 1.00 91.62 136 SER A CA 1
ATOM 1104 C C . SER A 1 136 ? -12.375 18.386 -0.745 1.00 91.62 136 SER A C 1
ATOM 1106 O O . SER A 1 136 ? -13.369 18.546 -1.445 1.00 91.62 136 SER A O 1
ATOM 1108 N N . ASP A 1 137 ? -11.293 17.744 -1.183 1.00 91.88 137 ASP A N 1
ATOM 1109 C CA . ASP A 1 137 ? -11.116 17.206 -2.535 1.00 91.88 137 ASP A CA 1
ATOM 1110 C C . ASP A 1 137 ? -11.360 15.691 -2.620 1.00 91.88 137 ASP A C 1
ATOM 1112 O O . ASP A 1 137 ? -10.915 15.035 -3.567 1.00 91.88 137 ASP A O 1
ATOM 1116 N N . ARG A 1 138 ? -12.055 15.109 -1.632 1.00 93.25 138 ARG A N 1
ATOM 1117 C CA . ARG A 1 138 ? -12.380 13.681 -1.650 1.00 93.25 138 ARG A CA 1
ATOM 1118 C C . ARG A 1 138 ? -13.308 13.330 -2.810 1.00 93.25 138 ARG A C 1
ATOM 1120 O O . ARG A 1 138 ? -14.260 14.048 -3.108 1.00 93.25 138 ARG A O 1
ATOM 1127 N N . ASP A 1 139 ? -13.088 12.159 -3.384 1.00 92.56 139 ASP A N 1
ATOM 1128 C CA . ASP A 1 139 ? -14.051 11.531 -4.273 1.00 92.56 139 ASP A CA 1
ATOM 1129 C C . ASP A 1 139 ? -15.178 10.919 -3.429 1.00 92.56 139 ASP A C 1
ATOM 1131 O O . ASP A 1 139 ? -14.975 9.966 -2.677 1.00 92.56 139 ASP A O 1
ATOM 1135 N N . SER A 1 140 ? -16.375 11.501 -3.510 1.00 90.44 140 SER A N 1
ATOM 1136 C CA . SER A 1 140 ? -17.543 11.054 -2.745 1.00 90.44 140 SER A CA 1
ATOM 1137 C C . SER A 1 140 ? -18.162 9.759 -3.275 1.00 90.44 140 SER A C 1
ATOM 1139 O O . SER A 1 140 ? -18.942 9.140 -2.551 1.00 90.44 140 SER A O 1
ATOM 1141 N N . SER A 1 141 ? -17.802 9.330 -4.490 1.00 91.31 141 SER A N 1
ATOM 1142 C CA . SER A 1 141 ? -18.251 8.064 -5.079 1.00 91.31 141 SER A CA 1
ATOM 1143 C C . SER A 1 141 ? -17.463 6.854 -4.567 1.00 91.31 141 SER A C 1
ATOM 1145 O O . SER A 1 141 ? -17.913 5.717 -4.704 1.00 91.31 141 SER A O 1
ATOM 1147 N N . VAL A 1 142 ? -16.307 7.089 -3.935 1.00 90.25 142 VAL A N 1
ATOM 1148 C CA . VAL A 1 142 ? -15.417 6.043 -3.430 1.00 90.25 142 VAL A CA 1
ATOM 1149 C C . VAL A 1 142 ? -15.454 6.019 -1.904 1.00 90.25 142 VAL A C 1
ATOM 1151 O O . VAL A 1 142 ? -15.137 7.002 -1.233 1.00 90.25 142 VAL A O 1
ATOM 1154 N N . ALA A 1 143 ? -15.820 4.869 -1.337 1.00 91.50 143 ALA A N 1
ATOM 1155 C CA . ALA A 1 143 ? -15.781 4.663 0.107 1.00 91.50 143 ALA A CA 1
ATOM 1156 C C . ALA A 1 143 ? -14.341 4.781 0.653 1.00 91.50 143 ALA A C 1
ATOM 1158 O O . ALA A 1 143 ? -13.390 4.372 -0.025 1.00 91.50 143 ALA A O 1
ATOM 1159 N N . PRO A 1 144 ? -14.150 5.302 1.883 1.00 94.12 144 PRO A N 1
ATOM 1160 C CA . PRO A 1 144 ? -12.845 5.250 2.525 1.00 94.12 144 PRO A CA 1
ATOM 1161 C C . PRO A 1 144 ? -12.409 3.807 2.758 1.00 94.12 144 PRO A C 1
ATOM 1163 O O . PRO A 1 144 ? -13.222 2.926 3.041 1.00 94.12 144 PRO A O 1
ATOM 1166 N N . VAL A 1 145 ? -11.099 3.592 2.724 1.00 91.88 145 VAL A N 1
ATOM 1167 C CA . VAL A 1 145 ? -10.500 2.325 3.137 1.00 91.88 145 VAL A CA 1
ATOM 1168 C C . VAL A 1 145 ? -10.109 2.448 4.602 1.00 91.88 145 VAL A C 1
ATOM 1170 O O . VAL A 1 145 ? -9.333 3.332 4.967 1.00 91.88 145 VAL A O 1
ATOM 1173 N N . VAL A 1 146 ? -10.644 1.565 5.444 1.00 93.94 146 VAL A N 1
ATOM 1174 C CA . VAL A 1 146 ? -10.284 1.480 6.862 1.00 93.94 146 VAL A CA 1
ATOM 1175 C C . VAL A 1 146 ? -9.519 0.185 7.090 1.00 93.94 146 VAL A C 1
ATOM 1177 O O . VAL A 1 146 ? -10.014 -0.894 6.778 1.00 93.94 146 VAL A O 1
ATOM 1180 N N . THR A 1 147 ? -8.305 0.292 7.625 1.00 91.56 147 THR A N 1
ATOM 1181 C CA . THR A 1 147 ? -7.431 -0.859 7.893 1.00 91.56 147 THR A CA 1
ATOM 1182 C C . THR A 1 147 ? -7.055 -0.900 9.368 1.00 91.56 147 THR A C 1
ATOM 1184 O O . THR A 1 147 ? -6.573 0.104 9.900 1.00 91.56 147 THR A O 1
ATOM 1187 N N . ARG A 1 148 ? -7.220 -2.049 10.031 1.00 91.50 148 ARG A N 1
ATOM 1188 C CA . ARG A 1 148 ? -6.702 -2.269 11.387 1.00 91.50 148 ARG A CA 1
ATOM 1189 C C . ARG A 1 148 ? -5.190 -2.494 11.330 1.00 91.50 148 ARG A C 1
ATOM 1191 O O . ARG A 1 148 ? -4.681 -3.200 10.462 1.00 91.50 148 ARG A O 1
ATOM 1198 N N . ARG A 1 149 ? -4.460 -1.847 12.234 1.00 88.44 149 ARG A N 1
ATOM 1199 C CA . ARG A 1 149 ? -3.005 -1.974 12.388 1.00 88.44 149 ARG A CA 1
ATOM 1200 C C . ARG A 1 149 ? -2.666 -2.918 13.550 1.00 88.44 149 ARG A C 1
ATOM 1202 O O . ARG A 1 149 ? -3.535 -3.137 14.395 1.00 88.44 149 ARG A O 1
ATOM 1209 N N . PRO A 1 150 ? -1.434 -3.457 13.638 1.00 86.19 150 PRO A N 1
ATOM 1210 C CA . PRO A 1 150 ? -1.028 -4.357 14.722 1.00 86.19 150 PRO A CA 1
ATOM 1211 C C . PRO A 1 150 ? -1.261 -3.813 16.138 1.00 86.19 150 PRO A C 1
ATOM 1213 O O . PRO A 1 150 ? -1.632 -4.574 17.027 1.00 86.19 150 PRO A O 1
ATOM 1216 N N . SER A 1 151 ? -1.129 -2.500 16.360 1.00 87.50 151 SER A N 1
ATOM 1217 C CA . SER A 1 151 ? -1.463 -1.862 17.646 1.00 87.50 151 SER A CA 1
ATOM 1218 C C . SER A 1 151 ? -2.970 -1.844 17.959 1.00 87.50 151 SER A C 1
ATOM 1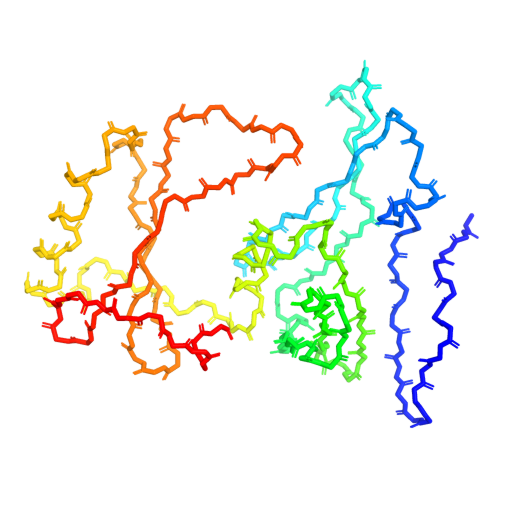220 O O . SER A 1 151 ? -3.402 -1.345 18.999 1.00 87.50 151 SER A O 1
ATOM 1222 N N . GLY A 1 152 ? -3.804 -2.311 17.030 1.00 91.19 152 GLY A N 1
ATOM 1223 C CA . GLY A 1 152 ? -5.259 -2.218 17.025 1.00 91.19 152 GLY A CA 1
ATOM 1224 C C . GLY A 1 152 ? -5.805 -0.839 16.641 1.00 91.19 152 GLY A C 1
ATOM 1225 O O . GLY A 1 152 ? -7.020 -0.695 16.519 1.00 91.19 152 GLY A O 1
ATOM 1226 N N . LYS A 1 153 ? -4.951 0.174 16.427 1.00 93.25 153 LYS A N 1
ATOM 1227 C CA . LYS A 1 153 ? -5.361 1.451 15.815 1.00 93.25 153 LYS A CA 1
ATOM 1228 C C . LYS A 1 153 ? -5.850 1.222 14.384 1.00 93.25 153 LYS A C 1
ATOM 1230 O O . LYS A 1 153 ? -5.581 0.192 13.771 1.00 93.25 153 LYS A O 1
ATOM 1235 N N . PHE A 1 154 ? -6.534 2.214 13.832 1.00 93.75 154 PHE A N 1
ATOM 1236 C CA . PHE A 1 154 ? -7.021 2.182 12.460 1.00 93.75 154 PHE A CA 1
ATOM 1237 C C . PHE A 1 154 ? -6.316 3.236 11.611 1.00 93.75 154 PHE A C 1
ATOM 1239 O O . PHE A 1 154 ? -6.096 4.362 12.059 1.00 93.75 154 PHE A O 1
ATOM 1246 N N . LEU A 1 155 ? -5.991 2.868 10.376 1.00 92.12 155 LEU A N 1
ATOM 1247 C CA . LEU A 1 155 ? -5.616 3.785 9.307 1.00 92.12 155 LEU A CA 1
ATOM 1248 C C . LEU A 1 155 ? -6.849 4.015 8.432 1.00 92.12 155 LEU A C 1
ATOM 1250 O O . LEU A 1 155 ? -7.460 3.050 7.975 1.00 92.12 155 LEU A O 1
ATOM 1254 N N . ILE A 1 156 ? -7.200 5.278 8.212 1.00 94.06 156 ILE A N 1
ATOM 1255 C CA . ILE A 1 156 ? -8.289 5.690 7.326 1.00 94.06 156 ILE A CA 1
ATOM 1256 C C . ILE A 1 156 ? -7.656 6.356 6.113 1.00 94.06 156 ILE A C 1
ATOM 1258 O O . ILE A 1 156 ? -6.916 7.325 6.274 1.00 94.06 156 ILE A O 1
ATOM 1262 N N . GLU A 1 157 ? -7.954 5.860 4.918 1.00 92.06 157 GLU A N 1
ATOM 1263 C CA . GLU A 1 157 ? -7.458 6.408 3.657 1.00 92.06 157 GLU A CA 1
ATOM 1264 C C . GLU A 1 157 ? -8.611 6.841 2.764 1.00 92.06 157 GLU A C 1
ATOM 1266 O O . GLU A 1 157 ? -9.613 6.136 2.623 1.00 92.06 157 GLU A O 1
ATOM 1271 N N . VAL A 1 158 ? -8.443 8.001 2.137 1.00 93.06 158 VAL A N 1
ATOM 1272 C CA . VAL A 1 158 ? -9.465 8.636 1.308 1.00 93.06 158 VAL A CA 1
ATOM 1273 C C . VAL A 1 158 ? -8.931 8.787 -0.109 1.00 93.06 158 VAL A C 1
ATOM 1275 O O . VAL A 1 158 ? -7.780 9.169 -0.318 1.00 93.06 158 VAL A O 1
ATOM 1278 N N . THR A 1 159 ? -9.761 8.462 -1.094 1.00 90.94 159 THR A N 1
ATOM 1279 C CA . THR A 1 159 ? -9.467 8.740 -2.504 1.00 90.94 159 THR A CA 1
ATOM 1280 C C . THR A 1 159 ? -9.885 10.175 -2.813 1.00 90.94 159 THR A C 1
ATOM 1282 O O . THR A 1 159 ? -10.949 10.607 -2.376 1.00 90.94 159 THR A O 1
ATOM 1285 N N . THR A 1 160 ? -9.055 10.923 -3.539 1.00 90.44 160 THR A N 1
ATOM 1286 C CA . THR A 1 160 ? -9.363 12.292 -3.983 1.00 90.44 160 THR A CA 1
ATOM 1287 C C . THR A 1 160 ? -9.664 12.325 -5.472 1.00 90.44 160 THR A C 1
ATOM 1289 O O . THR A 1 160 ? -9.309 11.407 -6.208 1.00 90.44 160 THR A O 1
ATOM 1292 N N . THR A 1 161 ? -10.280 13.411 -5.932 1.00 89.06 161 THR A N 1
ATOM 1293 C CA . THR A 1 161 ? -10.521 13.659 -7.362 1.00 89.06 161 THR A CA 1
ATOM 1294 C C . THR A 1 161 ? -9.284 14.202 -8.086 1.00 89.06 161 THR A C 1
ATOM 1296 O O . THR A 1 161 ? -9.368 14.606 -9.249 1.00 89.06 161 THR A O 1
ATOM 1299 N N . GLN A 1 162 ? -8.131 14.281 -7.410 1.00 84.62 162 GLN A N 1
ATOM 1300 C CA . GLN A 1 162 ? -6.898 14.753 -8.028 1.00 84.62 162 GLN A CA 1
ATOM 1301 C C . GLN A 1 162 ? -6.432 13.776 -9.103 1.00 84.62 162 GLN A C 1
ATOM 1303 O O . GLN A 1 162 ? -6.465 12.557 -8.933 1.00 84.62 162 GLN A O 1
ATOM 1308 N N . ARG A 1 163 ? -5.936 14.326 -10.214 1.00 79.06 163 ARG A N 1
ATOM 1309 C CA . ARG A 1 163 ? -5.281 13.512 -11.238 1.00 79.06 163 ARG A CA 1
ATOM 1310 C C . ARG A 1 163 ? -4.038 12.855 -10.647 1.00 79.06 163 ARG A C 1
ATOM 1312 O O . ARG A 1 163 ? -3.283 13.496 -9.912 1.00 79.06 163 ARG A O 1
ATOM 1319 N N . VAL A 1 164 ? -3.814 11.596 -11.019 1.00 75.44 164 VAL A N 1
ATOM 1320 C CA . VAL A 1 164 ? -2.567 10.891 -10.711 1.00 75.44 164 VAL A CA 1
ATOM 1321 C C . VAL A 1 164 ? -1.413 11.713 -11.268 1.00 75.44 164 VAL A C 1
ATOM 1323 O O . VAL A 1 164 ? -1.408 12.057 -12.450 1.00 75.44 164 VAL A O 1
ATOM 1326 N N . LYS A 1 165 ? -0.452 12.052 -10.412 1.00 74.00 165 LYS A N 1
ATOM 1327 C CA . LYS A 1 165 ? 0.775 12.717 -10.842 1.00 74.00 165 LYS A CA 1
ATOM 1328 C C . LYS A 1 165 ? 1.733 11.625 -11.305 1.00 74.00 165 LYS A C 1
ATOM 1330 O O . LYS A 1 165 ? 2.099 10.806 -10.464 1.00 74.00 165 LYS A O 1
ATOM 1335 N N . PRO A 1 166 ? 2.138 11.578 -12.583 1.00 69.12 166 PRO A N 1
ATOM 1336 C CA . PRO A 1 166 ? 3.007 10.512 -13.074 1.00 69.12 166 PRO A CA 1
ATOM 1337 C C . PRO A 1 166 ? 4.300 10.374 -12.265 1.00 69.12 166 PRO A C 1
ATOM 1339 O O . PRO A 1 166 ? 4.776 9.271 -12.060 1.00 69.12 166 PRO A O 1
ATOM 1342 N N . ASP A 1 167 ? 4.817 11.464 -11.714 1.00 68.06 167 ASP A N 1
ATOM 1343 C CA . ASP A 1 167 ? 6.102 11.449 -11.009 1.00 68.06 167 ASP A CA 1
ATOM 1344 C C . ASP A 1 167 ? 5.960 11.028 -9.535 1.00 68.06 167 ASP A C 1
ATOM 1346 O O . ASP A 1 167 ? 6.924 10.586 -8.915 1.00 68.06 167 ASP A O 1
ATOM 1350 N N . LEU A 1 168 ? 4.757 11.181 -8.959 1.00 66.75 168 LEU A N 1
ATOM 1351 C CA . LEU A 1 168 ? 4.491 10.954 -7.529 1.00 66.75 168 LEU A CA 1
ATOM 1352 C C . LEU A 1 168 ? 3.551 9.766 -7.258 1.00 66.75 168 LEU A C 1
ATOM 1354 O O . LEU A 1 168 ? 3.415 9.336 -6.112 1.00 66.75 168 LEU A O 1
ATOM 1358 N N . GLY A 1 169 ? 2.871 9.262 -8.288 1.00 71.88 169 GLY A N 1
ATOM 1359 C CA . GLY A 1 169 ? 1.793 8.288 -8.170 1.00 71.88 169 GLY A CA 1
ATOM 1360 C C . GLY A 1 169 ? 0.544 8.856 -7.486 1.00 71.88 169 GLY A C 1
ATOM 1361 O O . GLY A 1 169 ? 0.201 10.036 -7.618 1.00 71.88 169 GLY A O 1
ATOM 1362 N N . VAL A 1 170 ? -0.164 7.985 -6.760 1.00 74.56 170 VAL A N 1
ATOM 1363 C CA . VAL A 1 170 ? -1.352 8.340 -5.971 1.00 74.56 170 VAL A CA 1
ATOM 1364 C C . VAL A 1 170 ? -0.949 8.549 -4.516 1.00 74.56 170 VAL A C 1
ATOM 1366 O O . VAL A 1 170 ? -0.615 7.601 -3.808 1.00 74.56 170 VAL A O 1
ATOM 1369 N N . LEU A 1 171 ? -1.038 9.791 -4.047 1.00 72.88 171 LEU A N 1
ATOM 1370 C CA . LEU A 1 171 ? -0.913 10.121 -2.630 1.00 72.88 171 LEU A CA 1
ATOM 1371 C C . LEU A 1 171 ? -2.313 10.250 -2.034 1.00 72.88 171 LEU A C 1
ATOM 1373 O O . LEU A 1 171 ? -2.998 11.245 -2.258 1.00 72.88 171 LEU A O 1
ATOM 1377 N N . LYS A 1 172 ? -2.742 9.239 -1.277 1.00 80.44 172 LYS A N 1
ATOM 1378 C CA . LYS A 1 172 ? -4.027 9.284 -0.573 1.00 80.44 172 LYS A CA 1
ATOM 1379 C C . LYS A 1 172 ? -3.892 10.089 0.720 1.00 80.44 172 LYS A C 1
ATOM 1381 O O . LYS A 1 172 ? -3.015 9.750 1.523 1.00 80.44 172 LYS A O 1
ATOM 1386 N N . PRO A 1 173 ? -4.746 11.099 0.973 1.00 89.06 173 PRO A N 1
ATOM 1387 C CA . PRO A 1 173 ? -4.940 11.620 2.315 1.00 89.06 173 PRO A CA 1
ATOM 1388 C C . PRO A 1 173 ? -5.262 10.476 3.271 1.00 89.06 173 PRO A C 1
ATOM 1390 O O . PRO A 1 173 ? -6.045 9.576 2.952 1.00 89.06 173 PRO A O 1
ATOM 1393 N N . PHE A 1 174 ? -4.626 10.503 4.436 1.00 90.06 174 PHE A N 1
ATOM 1394 C CA . PHE A 1 174 ? -4.865 9.509 5.464 1.00 90.06 174 PHE A CA 1
ATOM 1395 C C . PHE A 1 174 ? -4.840 10.124 6.859 1.00 90.06 174 PHE A C 1
ATOM 1397 O O . PHE A 1 174 ? -4.168 11.130 7.104 1.00 90.06 174 PHE A O 1
ATOM 1404 N N . CYS A 1 175 ? -5.537 9.486 7.792 1.00 92.69 175 CYS A N 1
ATOM 1405 C CA . CYS A 1 175 ? -5.416 9.778 9.213 1.00 92.69 175 CYS A CA 1
ATOM 1406 C C . CYS A 1 175 ? -5.419 8.492 10.040 1.00 92.69 175 CYS A C 1
ATOM 1408 O O . CYS A 1 175 ? -5.810 7.422 9.571 1.00 92.69 175 CYS A O 1
ATOM 1410 N N . PHE A 1 176 ? -4.964 8.607 11.286 1.00 92.94 176 PHE A N 1
ATOM 1411 C CA . PHE A 1 176 ? -5.030 7.521 12.252 1.00 92.94 176 PHE A CA 1
ATOM 1412 C C . PHE A 1 176 ? -6.190 7.750 13.214 1.00 92.94 176 PHE A C 1
ATOM 1414 O O . PHE A 1 176 ? -6.393 8.860 13.710 1.00 92.94 176 PHE A O 1
ATOM 1421 N N . MET A 1 177 ? -6.897 6.673 13.532 1.00 96.19 177 MET A N 1
ATOM 1422 C CA . MET A 1 177 ? -7.955 6.635 14.532 1.00 96.19 177 MET A CA 1
ATOM 1423 C C . MET A 1 177 ? -7.580 5.642 15.635 1.00 96.19 177 MET A C 1
ATOM 1425 O O . MET A 1 177 ? -7.098 4.541 15.368 1.00 96.19 177 MET A O 1
ATOM 1429 N N . SER A 1 178 ? -7.778 6.026 16.894 1.00 96.62 178 SER A N 1
ATOM 1430 C CA . SER A 1 178 ? -7.564 5.130 18.034 1.00 96.62 178 SER A CA 1
ATOM 1431 C C . SER A 1 178 ? -8.636 4.037 18.103 1.00 96.62 178 SER A C 1
ATOM 1433 O O . SER A 1 178 ? -9.730 4.185 17.558 1.00 96.62 178 SER A O 1
ATOM 1435 N N . GLN A 1 179 ? -8.362 2.962 18.848 1.00 95.19 179 GLN A N 1
ATOM 1436 C CA . GLN A 1 179 ? -9.336 1.889 19.095 1.00 95.19 179 GLN A CA 1
ATOM 1437 C C . GLN A 1 179 ? -10.678 2.414 19.638 1.00 95.19 179 GLN A C 1
ATOM 1439 O O . GLN A 1 179 ? -11.737 1.908 19.280 1.00 95.19 179 GLN A O 1
ATOM 1444 N N . ALA A 1 180 ? -10.645 3.473 20.451 1.00 95.75 180 ALA A N 1
ATOM 1445 C CA . ALA A 1 180 ? -11.827 4.071 21.065 1.00 95.75 180 ALA A CA 1
ATOM 1446 C C . ALA A 1 180 ? -12.624 5.017 20.138 1.00 95.75 180 ALA A C 1
ATOM 1448 O O . ALA A 1 180 ? -13.642 5.554 20.569 1.00 95.75 180 ALA A O 1
ATOM 1449 N N . GLY A 1 181 ? -12.192 5.258 18.893 1.00 93.88 181 GLY A N 1
ATOM 1450 C CA . GLY A 1 181 ? -12.876 6.178 17.972 1.00 93.88 181 GLY A CA 1
ATOM 1451 C C . GLY A 1 181 ? -12.574 7.653 18.255 1.00 93.88 181 GLY A C 1
ATOM 1452 O O . GLY A 1 181 ? -13.467 8.461 18.505 1.00 93.88 181 GLY A O 1
ATOM 1453 N N . GLY A 1 182 ? -11.291 8.006 18.265 1.00 94.56 182 GLY A N 1
ATOM 1454 C CA . GLY A 1 182 ? -10.812 9.386 18.349 1.00 94.56 182 GLY A CA 1
ATOM 1455 C C . GLY A 1 182 ? -9.491 9.552 17.605 1.00 94.56 182 GLY A C 1
ATOM 1456 O O . GLY A 1 182 ? -9.032 8.617 16.948 1.00 94.56 182 GLY A O 1
ATOM 1457 N N . ARG A 1 183 ? -8.847 10.719 17.735 1.00 94.19 183 ARG A N 1
ATOM 1458 C CA . ARG A 1 183 ? -7.562 10.983 17.072 1.00 94.19 183 ARG A CA 1
ATOM 1459 C C . ARG A 1 183 ? -6.515 9.949 17.482 1.00 94.19 183 ARG A C 1
ATOM 1461 O O . ARG A 1 183 ? -6.195 9.809 18.660 1.00 94.19 183 ARG A O 1
ATOM 1468 N N . GLY A 1 184 ? -5.995 9.231 16.493 1.00 89.69 184 GLY A N 1
ATOM 1469 C CA . GLY A 1 184 ? -4.863 8.329 16.634 1.00 89.69 184 GLY A CA 1
ATOM 1470 C C . GLY A 1 184 ? -3.550 9.044 16.324 1.00 89.69 184 GLY A C 1
ATOM 1471 O O . GLY A 1 184 ? -3.492 9.945 15.486 1.00 89.69 184 GLY A O 1
ATOM 1472 N N . GLY A 1 185 ? -2.488 8.638 17.014 1.00 84.81 185 GLY A N 1
ATOM 1473 C CA . GLY A 1 185 ? -1.119 8.998 16.662 1.00 84.81 185 GLY A CA 1
ATOM 1474 C C . GLY A 1 185 ? -0.483 7.922 15.789 1.00 84.81 185 GLY A C 1
ATOM 1475 O O . GLY A 1 185 ? -0.859 6.751 15.872 1.00 84.81 185 GLY A O 1
ATOM 1476 N N . PHE A 1 186 ? 0.507 8.327 14.997 1.00 80.56 186 PHE A N 1
ATOM 1477 C CA . PHE A 1 186 ? 1.390 7.394 14.309 1.00 80.56 186 PHE A CA 1
ATOM 1478 C C . PHE A 1 186 ? 2.084 6.473 15.322 1.00 80.56 186 PHE A C 1
ATOM 1480 O O . PHE A 1 186 ? 2.583 6.940 16.346 1.00 80.56 186 PHE A O 1
ATOM 1487 N N . ASP A 1 187 ? 2.121 5.179 15.021 1.00 77.38 187 ASP A N 1
ATOM 1488 C CA . ASP A 1 187 ? 2.907 4.193 15.753 1.00 77.38 187 ASP A CA 1
ATOM 1489 C C . ASP A 1 187 ? 4.004 3.651 14.830 1.00 77.38 187 ASP A C 1
ATOM 1491 O O . ASP A 1 187 ? 3.684 3.139 13.755 1.00 77.38 187 ASP A O 1
ATOM 1495 N N . PRO A 1 188 ? 5.289 3.729 15.205 1.00 71.44 188 PRO A N 1
ATOM 1496 C CA . PRO A 1 188 ? 6.358 3.131 14.414 1.00 71.44 188 PRO A CA 1
ATOM 1497 C C . PRO A 1 188 ? 6.204 1.621 14.200 1.00 71.44 188 PRO A C 1
ATOM 1499 O O . PRO A 1 188 ? 6.765 1.110 13.234 1.00 71.44 188 PRO A O 1
ATOM 1502 N N . ASN A 1 189 ? 5.477 0.927 15.085 1.00 71.94 189 ASN A N 1
ATOM 1503 C CA . ASN A 1 189 ? 5.198 -0.507 14.980 1.00 71.94 189 ASN A CA 1
ATOM 1504 C C . ASN A 1 189 ? 3.948 -0.817 14.140 1.00 71.94 189 ASN A C 1
ATOM 1506 O O . ASN A 1 189 ? 3.675 -1.980 13.870 1.00 71.94 189 ASN A O 1
ATOM 1510 N N . ASP A 1 190 ? 3.191 0.212 13.740 1.00 72.38 190 ASP A N 1
ATOM 1511 C CA . ASP A 1 190 ? 2.072 0.091 12.802 1.00 72.38 190 ASP A CA 1
ATOM 1512 C C . ASP A 1 190 ? 2.497 0.338 11.355 1.00 72.38 190 ASP A C 1
ATOM 1514 O O . ASP A 1 190 ? 1.629 0.346 10.478 1.00 72.38 190 ASP A O 1
ATOM 1518 N N . LEU A 1 191 ? 3.784 0.597 11.099 1.00 64.06 191 LEU A N 1
ATOM 1519 C CA . LEU A 1 191 ? 4.323 0.604 9.744 1.00 64.06 191 LEU A CA 1
ATOM 1520 C C . LEU A 1 191 ? 4.345 -0.808 9.226 1.00 64.06 191 LEU A C 1
ATOM 1522 O O . LEU A 1 191 ? 5.107 -1.600 9.808 1.00 64.06 191 LEU A O 1
#

pLDDT: mean 80.34, std 14.39, range [39.84, 98.12]

Organism: NCBI:txid1352936

Sequence (191 aa):
MTDFPVLWAASGTLARTLPWQIDPSRCPENYRTHIIITDRRVVITGFPDDDLLRDQVLWEAGRSQIACVERMRYSSVGGEAKVHFTDGSWCRLAPPNKRQYWPVLRHLVHPPELVPWDALTPRQRAYVESYLSSVSDRDSSVAPVVTRRPSGKFLIEVTTTQRVKPDLGVLKPFCFMSQAGGRGGFDPNDL